Protein 2YHW (pdb70)

Structure (mmCIF, N/CA/C/O backbone):
data_2YHW
#
_entry.id   2YHW
#
_cell.length_a   90.730
_cell.length_b   90.730
_cell.length_c   100.780
_cell.angle_alpha   90.00
_cell.angle_beta   90.00
_cell.angle_gamma   90.00
#
_symmetry.space_group_name_H-M   'P 41 21 2'
#
loop_
_entity.id
_entity.type
_entity.pdbx_description
1 polymer 'BIFUNCTIONAL UDP-N-ACETYLGLUCOSAMINE 2-EPIMERASE/N-ACETYLMANNOSAMINE KINASE'
2 non-polymer 2-acetamido-2-deoxy-alpha-D-mannopyranose
3 non-polymer 'ZINC ION'
4 non-polymer 'NONAETHYLENE GLYCOL'
5 non-polymer 1,2-ETHANEDIOL
6 non-polymer 'CALCIUM ION'
7 non-polymer 'TRIETHYLENE GLYCOL'
8 non-polymer 'ACETATE ION'
9 non-polymer 'CHLORIDE ION'
10 water water
#
loop_
_atom_site.group_PDB
_atom_site.id
_atom_site.type_symbol
_atom_site.label_atom_id
_atom_site.label_alt_id
_atom_site.label_comp_id
_atom_site.label_asym_id
_atom_site.label_entity_id
_atom_site.label_seq_id
_atom_site.pdbx_PDB_ins_code
_atom_site.Cartn_x
_atom_site.Cartn_y
_atom_site.Cartn_z
_atom_site.occupancy
_atom_site.B_iso_or_equiv
_atom_site.auth_seq_id
_atom_site.auth_comp_id
_atom_site.auth_asym_id
_atom_site.auth_atom_id
_atom_site.pdbx_PDB_model_num
ATOM 1 N N A GLY A 1 28 ? 25.072 26.899 22.563 0.50 35.42 405 GLY A N 1
ATOM 2 N N B GLY A 1 28 ? 25.464 25.978 23.889 0.50 42.00 405 GLY A N 1
ATOM 3 C CA A GLY A 1 28 ? 24.005 27.813 23.110 0.50 32.73 405 GLY A CA 1
ATOM 4 C CA B GLY A 1 28 ? 24.870 25.913 25.266 0.50 41.75 405 GLY A CA 1
ATOM 5 C C A GLY A 1 28 ? 23.042 27.045 24.015 0.50 31.64 405 GLY A C 1
ATOM 6 C C B GLY A 1 28 ? 23.340 25.828 25.366 0.50 40.41 405 GLY A C 1
ATOM 7 O O A GLY A 1 28 ? 23.052 25.791 23.917 0.50 33.16 405 GLY A O 1
ATOM 8 O O B GLY A 1 28 ? 22.770 24.740 25.298 0.50 41.99 405 GLY A O 1
ATOM 9 N N A THR A 1 29 ? 22.239 27.763 24.856 0.50 27.29 406 THR A N 1
ATOM 10 N N B THR A 1 29 ? 22.677 26.983 25.470 0.50 38.51 406 THR A N 1
ATOM 11 C CA A THR A 1 29 ? 21.280 27.173 25.851 0.50 25.53 406 THR A CA 1
ATOM 12 C CA B THR A 1 29 ? 21.317 27.146 26.036 0.50 35.35 406 THR A CA 1
ATOM 13 C C A THR A 1 29 ? 20.141 26.508 25.019 0.50 23.77 406 THR A C 1
ATOM 14 C C B THR A 1 29 ? 20.117 26.732 25.100 0.50 32.54 406 THR A C 1
ATOM 15 O O A THR A 1 29 ? 19.894 26.999 23.942 0.50 22.66 406 THR A O 1
ATOM 16 O O B THR A 1 29 ? 19.577 27.544 24.332 0.50 29.47 406 THR A O 1
ATOM 23 N N A LEU A 1 30 ? 19.452 25.493 25.541 0.50 22.17 407 LEU A N 1
ATOM 24 N N B LEU A 1 30 ? 19.748 25.456 25.181 0.50 29.80 407 LEU A N 1
ATOM 25 C CA A LEU A 1 30 ? 18.513 24.704 24.684 0.50 21.59 407 LEU A CA 1
ATOM 26 C CA B LEU A 1 30 ? 18.735 24.883 24.298 0.50 27.84 407 LEU A CA 1
ATOM 27 C C A LEU A 1 30 ? 17.189 25.424 24.587 0.50 19.85 407 LEU A C 1
ATOM 28 C C B LEU A 1 30 ? 17.391 25.558 24.488 0.50 24.30 407 LEU A C 1
ATOM 29 O O A LEU A 1 30 ? 16.584 25.727 25.656 0.50 20.84 407 LEU A O 1
ATOM 30 O O B LEU A 1 30 ? 16.968 25.930 25.595 0.50 25.03 407 LEU A O 1
ATOM 39 N N . SER A 1 31 ? 16.745 25.737 23.354 1.00 21.08 408 SER A N 1
ATOM 40 C CA . SER A 1 31 ? 15.658 26.718 23.189 1.00 19.75 408 SER A CA 1
ATOM 41 C C . SER A 1 31 ? 14.792 26.300 22.010 1.00 18.31 408 SER A C 1
ATOM 42 O O . SER A 1 31 ? 15.230 25.477 21.167 1.00 20.13 408 SER A O 1
ATOM 45 N N . ALA A 1 32 ? 13.639 26.892 21.936 1.00 16.38 409 ALA A N 1
ATOM 46 C CA . ALA A 1 32 ? 12.757 26.779 20.801 1.00 15.06 409 ALA A CA 1
ATOM 47 C C . ALA A 1 32 ? 12.459 28.133 20.260 1.00 16.02 409 ALA A C 1
ATOM 48 O O . ALA A 1 32 ? 12.335 29.070 21.047 1.00 15.26 409 ALA A O 1
ATOM 50 N N . LEU A 1 33 ? 12.089 28.196 18.985 1.00 15.15 410 LEU A N 1
ATOM 51 C CA . LEU A 1 33 ? 11.383 29.390 18.453 1.00 15.36 410 LEU A CA 1
ATOM 52 C C . LEU A 1 33 ? 9.896 29.061 18.549 1.00 15.47 410 LEU A C 1
ATOM 53 O O . LEU A 1 33 ? 9.472 27.931 18.212 1.00 17.99 410 LEU A O 1
ATOM 58 N N . ALA A 1 34 ? 9.105 29.980 19.026 1.00 12.78 411 ALA A N 1
ATOM 59 C CA . ALA A 1 34 ? 7.721 29.835 19.177 1.00 13.28 411 ALA A CA 1
ATOM 60 C C . ALA A 1 34 ? 7.043 30.972 18.464 1.00 15.48 411 ALA A C 1
ATOM 61 O O . ALA A 1 34 ? 7.430 32.115 18.565 1.00 15.05 411 ALA A O 1
ATOM 63 N N . VAL A 1 35 ? 5.930 30.642 17.780 1.00 13.54 412 VAL A N 1
ATOM 64 C CA . VAL A 1 35 ? 5.116 31.639 17.082 1.00 13.31 412 VAL A CA 1
ATOM 65 C C . VAL A 1 35 ? 3.685 31.491 17.554 1.00 13.80 412 VAL A C 1
ATOM 66 O O . VAL A 1 35 ? 3.205 30.356 17.706 1.00 14.58 412 VAL A O 1
ATOM 70 N N . ASP A 1 36 ? 3.006 32.599 17.753 1.00 13.45 413 ASP A N 1
ATOM 71 C CA . ASP A 1 36 ? 1.595 32.598 18.080 1.00 13.26 413 ASP A CA 1
ATOM 72 C C . ASP A 1 36 ? 0.869 33.586 17.243 1.00 15.89 413 ASP A C 1
ATOM 73 O O . ASP A 1 36 ? 1.167 34.775 17.214 1.00 15.11 413 ASP A O 1
ATOM 78 N N . LEU A 1 37 ? -0.047 33.039 16.475 1.00 16.86 414 LEU A N 1
ATOM 79 C CA . LEU A 1 37 ? -0.846 33.813 15.556 1.00 20.58 414 LEU A CA 1
ATOM 80 C C . LEU A 1 37 ? -2.213 33.935 16.106 1.00 22.78 414 LEU A C 1
ATOM 81 O O . LEU A 1 37 ? -2.950 33.010 16.160 1.00 20.85 414 LEU A O 1
ATOM 86 N N . GLY A 1 38 ? -2.492 35.131 16.544 1.00 29.21 415 GLY A N 1
ATOM 87 C CA . GLY A 1 38 ? -3.676 35.388 17.300 1.00 31.96 415 GLY A CA 1
ATOM 88 C C . GLY A 1 38 ? -4.656 36.187 16.520 1.00 33.54 415 GLY A C 1
ATOM 89 O O . GLY A 1 38 ? -4.423 36.595 15.363 1.00 31.73 415 GLY A O 1
ATOM 90 N N . GLY A 1 39 ? -5.745 36.476 17.173 1.00 36.07 416 GLY A N 1
ATOM 91 C CA . GLY A 1 39 ? -6.763 37.280 16.493 1.00 36.53 416 GLY A CA 1
ATOM 92 C C . GLY A 1 39 ? -6.391 38.761 16.324 1.00 35.67 416 GLY A C 1
ATOM 93 O O . GLY A 1 39 ? -7.111 39.499 15.652 1.00 40.63 416 GLY A O 1
ATOM 94 N N . THR A 1 40 ? -5.279 39.194 16.894 1.00 32.82 417 THR A N 1
ATOM 95 C CA . THR A 1 40 ? -4.866 40.593 16.787 1.00 30.53 417 THR A CA 1
ATOM 96 C C . THR A 1 40 ? -3.357 40.705 16.502 1.00 27.03 417 THR A C 1
ATOM 97 O O . THR A 1 40 ? -2.932 41.394 15.562 1.00 23.04 417 THR A O 1
ATOM 101 N N . ASN A 1 41 ? -2.597 39.961 17.287 1.00 25.23 418 ASN A N 1
ATOM 102 C CA . ASN A 1 41 ? -1.138 40.093 17.252 1.00 25.17 418 ASN A CA 1
ATOM 103 C C . ASN A 1 41 ? -0.446 38.796 16.768 1.00 21.99 418 ASN A C 1
ATOM 104 O O . ASN A 1 41 ? -0.996 37.698 16.923 1.00 24.40 418 ASN A O 1
ATOM 109 N N . LEU A 1 42 ? 0.669 38.955 16.100 1.00 18.38 419 LEU A N 1
ATOM 110 C CA . LEU A 1 42 ? 1.584 37.886 15.717 1.00 16.42 419 LEU A CA 1
ATOM 111 C C . LEU A 1 42 ? 2.779 38.042 16.638 1.00 17.27 419 LEU A C 1
ATOM 112 O O . LEU A 1 42 ? 3.414 39.094 16.614 1.00 18.39 419 LEU A O 1
ATOM 117 N N A ARG A 1 43 ? 3.121 36.992 17.391 0.60 15.54 420 ARG A N 1
ATOM 118 N N B ARG A 1 43 ? 3.116 36.996 17.381 0.40 15.33 420 ARG A N 1
ATOM 119 C CA A ARG A 1 43 ? 4.225 37.018 18.340 0.60 17.06 420 ARG A CA 1
ATOM 120 C CA B ARG A 1 43 ? 4.248 37.051 18.259 0.40 15.86 420 ARG A CA 1
ATOM 121 C C A ARG A 1 43 ? 5.164 35.901 18.043 0.60 15.52 420 ARG A C 1
ATOM 122 C C B ARG A 1 43 ? 5.202 35.938 17.912 0.40 14.88 420 ARG A C 1
ATOM 123 O O A ARG A 1 43 ? 4.719 34.763 17.792 0.60 14.86 420 ARG A O 1
ATOM 124 O O B ARG A 1 43 ? 4.824 34.880 17.426 0.40 14.06 420 ARG A O 1
ATOM 139 N N . VAL A 1 44 ? 6.490 36.222 18.101 1.00 14.61 421 VAL A N 1
ATOM 140 C CA . VAL A 1 44 ? 7.559 35.229 17.888 1.00 14.79 421 VAL A CA 1
ATOM 141 C C . VAL A 1 44 ? 8.522 35.363 19.061 1.00 15.46 421 VAL A C 1
ATOM 142 O O . VAL A 1 44 ? 8.884 36.473 19.428 1.00 15.81 421 VAL A O 1
ATOM 146 N N . ALA A 1 45 ? 8.892 34.240 19.681 1.00 13.22 422 ALA A N 1
ATOM 147 C CA . ALA A 1 45 ? 9.693 34.255 20.872 1.00 14.16 422 ALA A CA 1
ATOM 148 C C . ALA A 1 45 ? 10.732 33.206 20.829 1.00 12.76 422 ALA A C 1
ATOM 149 O O . ALA A 1 45 ? 10.612 32.126 20.204 1.00 14.45 422 ALA A O 1
ATOM 151 N N . ILE A 1 46 ? 11.853 33.477 21.555 1.00 13.27 423 ILE A N 1
ATOM 152 C CA . ILE A 1 46 ? 12.851 32.509 21.879 1.00 14.92 423 ILE A CA 1
ATOM 153 C C . ILE A 1 46 ? 12.499 32.006 23.308 1.00 15.87 423 ILE A C 1
ATOM 154 O O . ILE A 1 46 ? 12.367 32.813 24.219 1.00 14.99 423 ILE A O 1
ATOM 159 N N . VAL A 1 47 ? 12.291 30.693 23.450 1.00 14.07 424 VAL A N 1
ATOM 160 C CA . VAL A 1 47 ? 11.816 30.142 24.712 1.00 13.90 424 VAL A CA 1
ATOM 161 C C . VAL A 1 47 ? 12.793 29.055 25.159 1.00 15.30 424 VAL A C 1
ATOM 162 O O . VAL A 1 47 ? 13.143 28.159 24.399 1.00 15.70 424 VAL A O 1
ATOM 166 N N . SER A 1 48 ? 13.265 29.157 26.406 1.00 14.88 425 SER A N 1
ATOM 167 C CA . SER A 1 48 ? 14.166 28.132 26.931 1.00 14.66 425 SER A CA 1
ATOM 168 C C . SER A 1 48 ? 13.485 26.839 27.259 1.00 16.19 425 SER A C 1
ATOM 169 O O . SER A 1 48 ? 12.248 26.778 27.374 1.00 15.31 425 SER A O 1
ATOM 172 N N A MET A 1 49 ? 14.308 25.812 27.511 0.60 17.06 426 MET A N 1
ATOM 173 N N B MET A 1 49 ? 14.269 25.775 27.462 0.40 16.87 426 MET A N 1
ATOM 174 C CA A MET A 1 49 ? 13.834 24.467 27.855 0.60 17.29 426 MET A CA 1
ATOM 175 C CA B MET A 1 49 ? 13.730 24.447 27.824 0.40 17.22 426 MET A CA 1
ATOM 176 C C A MET A 1 49 ? 12.976 24.490 29.116 0.60 17.94 426 MET A C 1
ATOM 177 C C B MET A 1 49 ? 13.068 24.416 29.223 0.40 17.39 426 MET A C 1
ATOM 178 O O A MET A 1 49 ? 12.032 23.690 29.273 0.60 17.84 426 MET A O 1
ATOM 179 O O B MET A 1 49 ? 12.345 23.498 29.598 0.40 17.06 426 MET A O 1
ATOM 188 N N . LYS A 1 50 ? 13.258 25.484 29.988 1.00 15.41 427 LYS A N 1
ATOM 189 C CA . LYS A 1 50 ? 12.632 25.629 31.281 1.00 15.63 427 LYS A CA 1
ATOM 190 C C . LYS A 1 50 ? 11.362 26.490 31.221 1.00 15.30 427 LYS A C 1
ATOM 191 O O . LYS A 1 50 ? 10.770 26.753 32.274 1.00 17.81 427 LYS A O 1
ATOM 197 N N . GLY A 1 51 ? 11.012 26.987 30.055 1.00 15.11 428 GLY A N 1
ATOM 198 C CA . GLY A 1 51 ? 9.802 27.818 29.876 1.00 14.95 428 GLY A CA 1
ATOM 199 C C . GLY A 1 51 ? 9.954 29.282 30.202 1.00 14.22 428 GLY A C 1
ATOM 200 O O . GLY A 1 51 ? 8.980 29.970 30.499 1.00 15.54 428 GLY A O 1
ATOM 201 N N . GLU A 1 52 ? 11.199 29.759 30.109 1.00 14.60 429 GLU A N 1
ATOM 202 C CA . GLU A 1 52 ? 11.466 31.189 30.170 1.00 12.89 429 GLU A CA 1
ATOM 203 C C . GLU A 1 52 ? 11.422 31.815 28.795 1.00 13.04 429 GLU A C 1
ATOM 204 O O . GLU A 1 52 ? 12.074 31.293 27.837 1.00 13.82 429 GLU A O 1
ATOM 210 N N . ILE A 1 53 ? 10.654 32.904 28.656 1.00 13.41 430 ILE A N 1
ATOM 211 C CA . ILE A 1 53 ? 10.678 33.666 27.445 1.00 12.73 430 ILE A CA 1
ATOM 212 C C . ILE A 1 53 ? 11.924 34.536 27.478 1.00 12.54 430 ILE A C 1
ATOM 213 O O . ILE A 1 53 ? 11.982 35.483 28.273 1.00 13.76 430 ILE A O 1
ATOM 218 N N . VAL A 1 54 ? 12.892 34.187 26.641 1.00 12.94 431 VAL A N 1
ATOM 219 C CA . VAL A 1 54 ? 14.191 34.914 26.537 1.00 13.98 431 VAL A CA 1
ATOM 220 C C . VAL A 1 54 ? 13.955 36.263 25.860 1.00 14.98 431 VAL A C 1
ATOM 221 O O . VAL A 1 54 ? 14.509 37.280 26.303 1.00 16.76 431 VAL A O 1
ATOM 225 N N . LYS A 1 55 ? 13.161 36.274 24.763 1.00 15.38 432 LYS A N 1
ATOM 226 C CA . LYS A 1 55 ? 12.899 37.512 23.992 1.00 16.02 432 LYS A CA 1
ATOM 227 C C . LYS A 1 55 ? 11.644 37.243 23.221 1.00 16.18 432 LYS A C 1
ATOM 228 O O . LYS A 1 55 ? 11.468 36.129 22.690 1.00 15.67 432 LYS A O 1
ATOM 234 N N . LYS A 1 56 ? 10.801 38.270 23.114 1.00 15.79 433 LYS A N 1
ATOM 235 C CA . LYS A 1 56 ? 9.527 38.145 22.419 1.00 15.42 433 LYS A CA 1
ATOM 236 C C . LYS A 1 56 ? 9.386 39.408 21.540 1.00 17.28 433 LYS A C 1
ATOM 237 O O . LYS A 1 56 ? 9.504 40.538 22.011 1.00 20.32 433 LYS A O 1
ATOM 243 N N . TYR A 1 57 ? 9.038 39.143 20.277 1.00 14.69 434 TYR A N 1
ATOM 244 C CA . TYR A 1 57 ? 8.720 40.134 19.284 1.00 16.08 434 TYR A CA 1
ATOM 245 C C . TYR A 1 57 ? 7.227 40.158 19.011 1.00 15.07 434 TYR A C 1
ATOM 246 O O . TYR A 1 57 ? 6.614 39.079 18.905 1.00 15.53 434 TYR A O 1
ATOM 255 N N .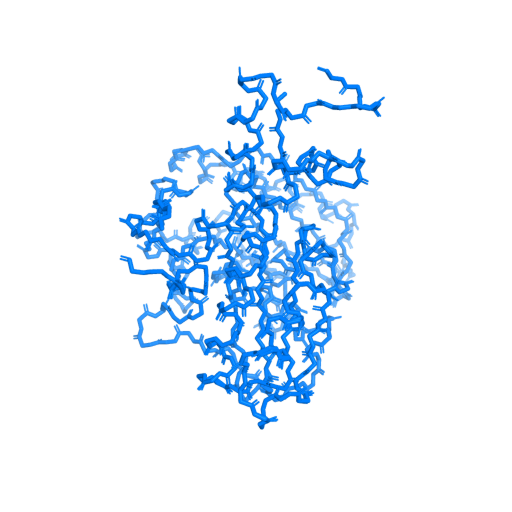 THR A 1 58 ? 6.670 41.361 18.838 1.00 17.04 435 THR A N 1
ATOM 256 C CA . THR A 1 58 ? 5.243 41.492 18.629 1.00 18.53 435 THR A CA 1
ATOM 257 C C . THR A 1 58 ? 4.942 42.408 17.492 1.00 20.53 435 THR A C 1
ATOM 258 O O . THR A 1 58 ? 5.504 43.520 17.411 1.00 20.40 435 THR A O 1
ATOM 262 N N . GLN A 1 59 ? 4.093 41.968 16.576 1.00 17.92 436 GLN A N 1
ATOM 263 C CA . GLN A 1 59 ? 3.577 42.808 15.516 1.00 20.01 436 GLN A CA 1
ATOM 264 C C . GLN A 1 59 ? 2.092 42.575 15.336 1.00 19.41 436 GLN A C 1
ATOM 265 O O . GLN A 1 59 ? 1.543 41.602 15.855 1.00 20.60 436 GLN A O 1
ATOM 271 N N . PHE A 1 60 ? 1.391 43.443 14.602 1.00 19.69 437 PHE A N 1
ATOM 272 C CA . PHE A 1 60 ? 0.028 43.069 14.345 1.00 20.16 437 PHE A CA 1
ATOM 273 C C . PHE A 1 60 ? 0.031 41.882 13.365 1.00 19.63 437 PHE A C 1
ATOM 274 O O . PHE A 1 60 ? 0.904 41.769 12.487 1.00 21.66 437 PHE A O 1
ATOM 282 N N . ASN A 1 61 ? -0.944 41.022 13.511 1.00 18.96 438 ASN A N 1
ATOM 283 C CA . ASN A 1 61 ? -1.130 39.898 12.520 1.00 18.82 438 ASN A CA 1
ATOM 284 C C . ASN A 1 61 ? -1.724 40.466 11.250 1.00 19.62 438 ASN A C 1
ATOM 285 O O . ASN A 1 61 ? -2.831 41.026 11.275 1.00 20.62 438 ASN A O 1
ATOM 290 N N . PRO A 1 62 ? -0.988 40.474 10.134 1.00 18.86 439 PRO A N 1
ATOM 291 C CA . PRO A 1 62 ? -1.534 41.029 8.935 1.00 20.38 439 PRO A CA 1
ATOM 292 C C . PRO A 1 62 ? -2.844 40.357 8.484 1.00 19.83 439 PRO A C 1
ATOM 293 O O . PRO A 1 62 ? -3.104 39.227 8.864 1.00 20.12 439 PRO A O 1
ATOM 297 N N . LYS A 1 63 ? -3.613 41.071 7.709 1.00 20.64 440 LYS A N 1
ATOM 298 C CA . LYS A 1 63 ? -4.945 40.621 7.325 1.00 20.88 440 LYS A CA 1
ATOM 299 C C . LYS A 1 63 ? -4.986 39.798 6.064 1.00 21.94 440 LYS A C 1
ATOM 300 O O . LYS A 1 63 ? -6.047 39.255 5.726 1.00 22.96 440 LYS A O 1
ATOM 306 N N . THR A 1 64 ? -3.855 39.676 5.354 1.00 19.10 441 THR A N 1
ATOM 307 C CA . THR A 1 64 ? -3.793 38.979 4.092 1.00 19.99 441 THR A CA 1
ATOM 308 C C . THR A 1 64 ? -2.743 37.864 4.186 1.00 19.42 441 THR A C 1
ATOM 309 O O . THR A 1 64 ? -1.780 37.977 4.924 1.00 19.32 441 THR A O 1
ATOM 313 N N . TYR A 1 65 ? -2.876 36.814 3.421 1.00 19.46 442 TYR A N 1
ATOM 314 C CA . TYR A 1 65 ? -1.953 35.687 3.438 1.00 18.21 442 TYR A CA 1
ATOM 315 C C . TYR A 1 65 ? -0.558 36.095 3.085 1.00 19.86 442 TYR A C 1
ATOM 316 O O . TYR A 1 65 ? 0.405 35.681 3.745 1.00 19.26 442 TYR A O 1
ATOM 325 N N . GLU A 1 66 ? -0.412 36.826 1.970 1.00 20.45 443 GLU A N 1
ATOM 326 C CA . GLU A 1 66 ? 0.934 37.072 1.471 1.00 23.58 443 GLU A CA 1
ATOM 327 C C . GLU A 1 66 ? 1.733 37.864 2.512 1.00 22.65 443 GLU A C 1
ATOM 328 O O . GLU A 1 66 ? 2.874 37.546 2.845 1.00 23.43 443 GLU A O 1
ATOM 334 N N . GLU A 1 67 ? 1.102 38.865 3.072 1.00 23.78 444 GLU A N 1
ATOM 335 C CA . GLU A 1 67 ? 1.757 39.662 4.083 1.00 25.03 444 GLU A CA 1
ATOM 336 C C . GLU A 1 67 ? 2.061 38.859 5.338 1.00 21.61 444 GLU A C 1
ATOM 337 O O . GLU A 1 67 ? 3.096 39.000 5.914 1.00 21.80 444 GLU A O 1
ATOM 343 N N . ARG A 1 68 ? 1.112 38.036 5.738 1.00 19.36 445 ARG A N 1
ATOM 344 C CA . ARG A 1 68 ? 1.241 37.233 6.928 1.00 18.00 445 ARG A CA 1
ATOM 345 C C . ARG A 1 68 ? 2.408 36.254 6.833 1.00 17.33 445 ARG A C 1
ATOM 346 O O . ARG A 1 68 ? 3.247 36.173 7.727 1.00 18.33 445 ARG A O 1
ATOM 354 N N . ILE A 1 69 ? 2.451 35.496 5.765 1.00 18.38 446 ILE A N 1
ATOM 355 C CA . ILE A 1 69 ? 3.513 34.486 5.604 1.00 19.64 446 ILE A CA 1
ATOM 356 C C . ILE A 1 69 ? 4.895 35.161 5.551 1.00 21.24 446 ILE A C 1
ATOM 357 O O . ILE A 1 69 ? 5.865 34.686 6.163 1.00 20.91 446 ILE A O 1
ATOM 362 N N . ASN A 1 70 ? 4.990 36.281 4.843 1.00 21.45 447 ASN A N 1
ATOM 363 C CA . ASN A 1 70 ? 6.242 37.022 4.719 1.00 21.96 447 ASN A CA 1
ATOM 364 C C . ASN A 1 70 ? 6.686 37.522 6.079 1.00 22.24 447 ASN A C 1
ATOM 365 O O . ASN A 1 70 ? 7.856 37.388 6.432 1.00 22.20 447 ASN A O 1
ATOM 370 N N . LEU A 1 71 ? 5.746 38.045 6.885 1.00 19.49 448 LEU A N 1
ATOM 371 C CA . LEU A 1 71 ? 6.098 38.573 8.251 1.00 19.63 448 LEU A CA 1
ATOM 372 C C . LEU A 1 71 ? 6.484 37.468 9.205 1.00 19.19 448 LEU A C 1
ATOM 373 O O . LEU A 1 71 ? 7.458 37.629 9.963 1.00 18.57 448 LEU A O 1
ATOM 378 N N . ILE A 1 72 ? 5.795 36.347 9.141 1.00 17.59 449 ILE A N 1
ATOM 379 C CA . ILE A 1 72 ? 6.193 35.206 9.942 1.00 17.16 449 ILE A CA 1
ATOM 380 C C . ILE A 1 72 ? 7.654 34.795 9.672 1.00 17.45 449 ILE A C 1
ATOM 381 O O . ILE A 1 72 ? 8.464 34.645 10.563 1.00 18.29 449 ILE A O 1
ATOM 386 N N . LEU A 1 73 ? 7.977 34.679 8.393 1.00 18.64 450 LEU A N 1
ATOM 387 C CA . LEU A 1 73 ? 9.354 34.297 7.969 1.00 18.47 450 LEU A CA 1
ATOM 388 C C . LEU A 1 73 ? 10.334 35.357 8.424 1.00 20.09 450 LEU A C 1
ATOM 389 O O . LEU A 1 73 ? 11.355 35.010 9.003 1.00 20.81 450 LEU A O 1
ATOM 394 N N A GLN A 1 74 ? 10.040 36.635 8.159 0.50 20.39 451 GLN A N 1
ATOM 395 N N B GLN A 1 74 ? 10.042 36.639 8.211 0.50 20.38 451 GLN A N 1
ATOM 396 C CA A GLN A 1 74 ? 10.883 37.748 8.550 0.50 22.48 451 GLN A CA 1
ATOM 397 C CA B GLN A 1 74 ? 10.966 37.693 8.572 0.50 22.60 451 GLN A CA 1
ATOM 398 C C A GLN A 1 74 ? 11.194 37.647 10.047 0.50 20.75 451 GLN A C 1
ATOM 399 C C B GLN A 1 74 ? 11.205 37.779 10.070 0.50 20.81 451 GLN A C 1
ATOM 400 O O A GLN A 1 74 ? 12.367 37.594 10.496 0.50 20.82 451 GLN A O 1
ATOM 401 O O B GLN A 1 74 ? 12.355 38.013 10.536 0.50 20.27 451 GLN A O 1
ATOM 412 N N . MET A 1 75 ? 10.132 37.621 10.842 1.00 19.08 452 MET A N 1
ATOM 413 C CA . MET A 1 75 ? 10.279 37.564 12.292 1.00 17.45 452 MET A CA 1
ATOM 414 C C . MET A 1 75 ? 11.098 36.394 12.785 1.00 17.29 452 MET A C 1
ATOM 415 O O . MET A 1 75 ? 11.875 36.505 13.720 1.00 17.93 452 MET A O 1
ATOM 420 N N . CYS A 1 76 ? 10.866 35.240 12.196 1.00 17.03 453 CYS A N 1
ATOM 421 C CA . CYS A 1 76 ? 11.563 34.039 12.604 1.00 17.29 453 CYS A CA 1
ATOM 422 C C . CYS A 1 76 ? 13.029 34.103 12.220 1.00 18.82 453 CYS A C 1
ATOM 423 O O . CYS A 1 76 ? 13.859 33.735 13.012 1.00 18.67 453 CYS A O 1
ATOM 426 N N . VAL A 1 77 ? 13.342 34.620 11.040 1.00 20.13 454 VAL A N 1
ATOM 427 C CA . VAL A 1 77 ? 14.768 34.809 10.644 1.00 20.97 454 VAL A CA 1
ATOM 428 C C . VAL A 1 77 ? 15.455 35.733 11.608 1.00 21.43 454 VAL A C 1
ATOM 429 O O . VAL A 1 77 ? 16.597 35.452 12.052 1.00 23.05 454 VAL A O 1
ATOM 433 N N . GLU A 1 78 ? 14.812 36.865 11.953 1.00 20.55 455 GLU A N 1
ATOM 434 C CA . GLU A 1 78 ? 15.398 37.786 12.921 1.00 21.54 455 GLU A CA 1
ATOM 435 C C . GLU A 1 78 ? 15.603 37.174 14.261 1.00 21.39 455 GLU A C 1
ATOM 436 O O . GLU A 1 78 ? 16.657 37.327 14.887 1.00 20.79 455 GLU A O 1
ATOM 442 N N . ALA A 1 79 ? 14.568 36.508 14.778 1.00 19.09 456 ALA A N 1
ATOM 443 C CA . ALA A 1 79 ? 14.681 35.824 16.072 1.00 17.81 456 ALA A CA 1
ATOM 444 C C . ALA A 1 79 ? 15.772 34.764 16.102 1.00 18.36 456 ALA A C 1
ATOM 445 O O . ALA A 1 79 ? 16.491 34.645 17.104 1.00 19.62 456 ALA A O 1
ATOM 447 N N . ALA A 1 80 ? 15.926 34.035 15.005 1.00 19.98 457 ALA A N 1
ATOM 448 C CA . ALA A 1 80 ? 16.952 32.990 14.874 1.00 21.49 457 ALA A CA 1
ATOM 449 C C . ALA A 1 80 ? 18.329 33.659 14.962 1.00 21.48 457 ALA A C 1
ATOM 450 O O . ALA A 1 80 ? 19.243 33.130 15.608 1.00 23.09 457 ALA A O 1
ATOM 452 N N . ALA A 1 81 ? 18.488 34.792 14.312 1.00 22.50 458 ALA A N 1
ATOM 453 C CA . ALA A 1 81 ? 19.746 35.539 14.351 1.00 23.52 458 ALA A CA 1
ATOM 454 C C . ALA A 1 81 ? 20.036 36.105 15.720 1.00 23.26 458 ALA A C 1
ATOM 455 O O . ALA A 1 81 ? 21.166 35.993 16.228 1.00 24.71 458 ALA A O 1
ATOM 457 N N . GLU A 1 82 ? 19.012 36.636 16.387 1.00 21.37 459 GLU A N 1
ATOM 458 C CA . GLU A 1 82 ? 19.198 37.127 17.753 1.00 21.82 459 GLU A CA 1
ATOM 459 C C . GLU A 1 82 ? 19.567 36.015 18.720 1.00 20.58 459 GLU A C 1
ATOM 460 O O . GLU A 1 82 ? 20.356 36.179 19.644 1.00 22.29 459 GLU A O 1
ATOM 466 N N . ALA A 1 83 ? 18.940 34.856 18.540 1.00 21.51 460 ALA A N 1
ATOM 467 C CA . ALA A 1 83 ? 19.190 33.664 19.418 1.00 20.97 460 ALA A CA 1
ATOM 468 C C . ALA A 1 83 ? 20.680 33.365 19.420 1.00 23.83 460 ALA A C 1
ATOM 469 O O . ALA A 1 83 ? 21.227 33.158 20.499 1.00 24.09 460 ALA A O 1
ATOM 471 N N . VAL A 1 84 ? 21.327 33.418 18.260 1.00 23.88 461 VAL A N 1
ATOM 472 C CA . VAL A 1 84 ? 22.831 33.180 18.202 1.00 25.77 461 VAL A CA 1
ATOM 473 C C . VAL A 1 84 ? 23.532 34.197 19.088 1.00 27.15 461 VAL A C 1
ATOM 474 O O . VAL A 1 84 ? 24.390 33.825 19.916 1.00 27.14 461 VAL A O 1
ATOM 478 N N . LYS A 1 85 ? 23.132 35.483 18.984 1.00 26.38 462 LYS A N 1
ATOM 479 C CA . LYS A 1 85 ? 23.756 36.555 19.763 1.00 26.86 462 LYS A CA 1
ATOM 480 C C . LYS A 1 85 ? 23.537 36.411 21.270 1.00 27.31 462 LYS A C 1
ATOM 481 O O . LYS A 1 85 ? 24.387 36.797 22.086 1.00 26.44 462 LYS A O 1
ATOM 487 N N . LEU A 1 86 ? 22.365 35.874 21.646 1.00 23.25 463 LEU A N 1
ATOM 488 C CA . LEU A 1 86 ? 21.988 35.589 23.021 1.00 25.31 463 LEU A CA 1
ATOM 489 C C . LEU A 1 86 ? 22.454 34.211 23.532 1.00 25.09 463 LEU A C 1
ATOM 490 O O . LEU A 1 86 ? 22.064 33.758 24.587 1.00 25.66 463 LEU A O 1
ATOM 495 N N . ASN A 1 87 ? 23.214 33.526 22.696 1.00 26.53 464 ASN A N 1
ATOM 496 C CA . ASN A 1 87 ? 23.764 32.208 23.034 1.00 28.24 464 ASN A CA 1
ATOM 497 C C . ASN A 1 87 ? 22.683 31.167 23.342 1.00 27.15 464 ASN A C 1
ATOM 498 O O . ASN A 1 87 ? 22.791 30.315 24.261 1.00 26.08 464 ASN A O 1
ATOM 503 N N . CYS A 1 88 ? 21.638 31.178 22.503 1.00 23.71 465 CYS A N 1
ATOM 504 C CA . CYS A 1 88 ? 20.573 30.198 22.585 1.00 23.66 465 CYS A CA 1
ATOM 505 C C . CYS A 1 88 ? 20.669 29.298 21.355 1.00 24.89 465 CYS A C 1
ATOM 506 O O . CYS A 1 88 ? 20.687 29.811 20.234 1.00 28.46 465 CYS A O 1
ATOM 509 N N . ARG A 1 89 ? 20.604 27.999 21.577 1.00 24.65 466 ARG A N 1
ATOM 510 C CA . ARG A 1 89 ? 20.570 27.041 20.505 1.00 25.54 466 ARG A CA 1
ATOM 511 C C . ARG A 1 89 ? 19.152 26.626 20.171 1.00 23.93 466 ARG A C 1
ATOM 512 O O . ARG A 1 89 ? 18.501 25.933 20.966 1.00 24.77 466 ARG A O 1
ATOM 520 N N . ILE A 1 90 ? 18.686 27.046 19.012 1.00 22.79 467 ILE A N 1
ATOM 521 C CA . ILE A 1 90 ? 17.306 26.764 18.556 1.00 19.00 467 ILE A CA 1
ATOM 522 C C . ILE A 1 90 ? 17.193 25.356 18.062 1.00 20.57 467 ILE A C 1
ATOM 523 O O . ILE A 1 90 ? 17.867 24.996 17.081 1.00 22.85 467 ILE A O 1
ATOM 528 N N . LEU A 1 91 ? 16.269 24.590 18.626 1.00 19.31 468 LEU A N 1
ATOM 529 C CA . LEU A 1 91 ? 16.102 23.147 18.283 1.00 21.90 468 LEU A CA 1
ATOM 530 C C . LEU A 1 91 ? 14.989 22.962 17.273 1.00 21.29 468 LEU A C 1
ATOM 531 O O . LEU A 1 91 ? 14.875 21.861 16.688 1.00 24.57 468 LEU A O 1
ATOM 536 N N . GLY A 1 92 ? 14.198 24.005 17.009 1.00 17.98 469 GLY A N 1
ATOM 537 C CA . GLY A 1 92 ? 13.013 23.814 16.177 1.00 18.54 469 GLY A CA 1
ATOM 538 C C . GLY A 1 92 ? 12.058 24.959 16.277 1.00 16.31 469 GLY A C 1
ATOM 539 O O . GLY A 1 92 ? 12.309 25.834 17.120 1.00 16.81 469 GLY A O 1
ATOM 540 N N . VAL A 1 93 ? 10.976 24.957 15.501 1.00 17.06 470 VAL A N 1
ATOM 541 C CA . VAL A 1 93 ? 9.972 26.033 15.521 1.00 16.28 470 VAL A CA 1
ATOM 542 C C . VAL A 1 93 ? 8.647 25.377 15.824 1.00 15.90 470 VAL A C 1
ATOM 543 O O . VAL A 1 93 ? 8.268 24.371 15.176 1.00 16.95 470 VAL A O 1
ATOM 547 N N . GLY A 1 94 ? 7.940 25.909 16.794 1.00 15.46 471 GLY A N 1
ATOM 548 C CA . GLY A 1 94 ? 6.577 25.532 17.038 1.00 14.13 471 GLY A CA 1
ATOM 549 C C . GLY A 1 94 ? 5.649 26.697 16.814 1.00 14.37 471 GLY A C 1
ATOM 550 O O . GLY A 1 94 ? 5.964 27.850 17.167 1.00 14.38 471 GLY A O 1
ATOM 551 N N . ILE A 1 95 ? 4.532 26.405 16.154 1.00 14.15 472 ILE A N 1
ATOM 552 C CA . ILE A 1 95 ? 3.548 27.393 15.769 1.00 13.23 472 ILE A CA 1
ATOM 553 C C . ILE A 1 95 ? 2.175 27.123 16.394 1.00 13.82 472 ILE A C 1
ATOM 554 O O . ILE A 1 95 ? 1.621 26.034 16.215 1.00 14.54 472 ILE A O 1
ATOM 559 N N . SER A 1 96 ? 1.683 28.087 17.137 1.00 13.35 473 SER A N 1
ATOM 560 C CA . SER A 1 96 ? 0.346 28.149 17.684 1.00 12.59 473 SER A CA 1
ATOM 561 C C . SER A 1 96 ? -0.457 29.050 16.730 1.00 14.07 473 SER A C 1
ATOM 562 O O . SER A 1 96 ? -0.064 30.197 16.486 1.00 14.19 473 SER A O 1
ATOM 565 N N . THR A 1 97 ? -1.611 28.557 16.228 1.00 12.69 474 THR A N 1
ATOM 566 C CA . THR A 1 97 ? -2.413 29.417 15.383 1.00 11.96 474 THR A CA 1
ATOM 567 C C . THR A 1 97 ? -3.865 29.158 15.665 1.00 12.78 474 THR A C 1
ATOM 568 O O . THR A 1 97 ? -4.283 28.045 15.958 1.00 13.28 474 THR A O 1
ATOM 572 N N . GLY A 1 98 ? -4.704 30.171 15.582 1.00 12.34 475 GLY A N 1
ATOM 573 C CA . GLY A 1 98 ? -6.143 29.990 15.463 1.00 12.60 475 GLY A CA 1
ATOM 574 C C . GLY A 1 98 ? -6.412 29.147 14.199 1.00 12.81 475 GLY A C 1
ATOM 575 O O . GLY A 1 98 ? -5.621 29.143 13.251 1.00 13.49 475 GLY A O 1
ATOM 576 N N . GLY A 1 99 ? -7.533 28.461 14.198 1.00 11.12 476 GLY A N 1
ATOM 577 C CA . GLY A 1 99 ? -7.921 27.635 13.108 1.00 12.46 476 GLY A CA 1
ATOM 578 C C . GLY A 1 99 ? -7.828 26.165 13.423 1.00 13.63 476 GLY A C 1
ATOM 579 O O . GLY A 1 99 ? -7.230 25.719 14.408 1.00 13.48 476 GLY A O 1
ATOM 580 N N . ARG A 1 100 ? -8.439 25.391 12.541 1.00 12.17 477 ARG A N 1
ATOM 581 C CA . ARG A 1 100 ? -8.303 23.929 12.559 1.00 11.76 477 ARG A CA 1
ATOM 582 C C . ARG A 1 100 ? -7.009 23.548 11.884 1.00 13.86 477 ARG A C 1
ATOM 583 O O . ARG A 1 100 ? -6.716 24.041 10.768 1.00 14.11 477 ARG A O 1
ATOM 591 N N . VAL A 1 101 ? -6.195 22.702 12.531 1.00 13.18 478 VAL A N 1
ATOM 592 C CA . VAL A 1 101 ? -4.853 22.393 12.075 1.00 12.61 478 VAL A CA 1
ATOM 593 C C . VAL A 1 101 ? -4.638 20.893 12.026 1.00 14.50 478 VAL A C 1
ATOM 594 O O . VAL A 1 101 ? -5.063 20.150 12.953 1.00 15.06 478 VAL A O 1
ATOM 598 N N . ASN A 1 102 ? -3.994 20.394 10.954 1.00 14.04 479 ASN A N 1
ATOM 599 C CA . ASN A 1 102 ? -3.474 19.031 10.938 1.00 14.89 479 ASN A CA 1
ATOM 600 C C . ASN A 1 102 ? -2.032 19.060 11.380 1.00 17.15 479 ASN A C 1
ATOM 601 O O . ASN A 1 102 ? -1.174 19.517 10.615 1.00 17.64 479 ASN A O 1
ATOM 606 N N . PRO A 1 103 ? -1.776 18.706 12.628 1.00 17.81 480 PRO A N 1
ATOM 607 C CA . PRO A 1 103 ? -0.395 18.804 13.094 1.00 19.79 480 PRO A CA 1
ATOM 608 C C . PRO A 1 103 ? 0.538 17.806 12.454 1.00 22.29 480 PRO A C 1
ATOM 609 O O . PRO A 1 103 ? 1.733 18.052 12.403 1.00 27.09 480 PRO A O 1
ATOM 613 N N . ARG A 1 104 ? 0.044 16.655 12.068 1.00 21.12 481 ARG A N 1
ATOM 614 C CA . ARG A 1 104 ? 0.930 15.682 11.473 1.00 24.67 481 ARG A CA 1
ATOM 615 C C . ARG A 1 104 ? 1.541 16.224 10.182 1.00 25.70 481 ARG A C 1
ATOM 616 O O . ARG A 1 104 ? 2.724 15.936 9.843 1.00 27.11 481 ARG A O 1
ATOM 624 N N . GLU A 1 105 ? 0.746 16.946 9.426 1.00 24.97 482 GLU A N 1
ATOM 625 C CA . GLU A 1 105 ? 1.204 17.536 8.162 1.00 27.26 482 GLU A CA 1
ATOM 626 C C . GLU A 1 105 ? 1.687 18.985 8.260 1.00 25.75 482 GLU A C 1
ATOM 627 O O . GLU A 1 105 ? 2.282 19.505 7.273 1.00 31.22 482 GLU A O 1
ATOM 633 N N . GLY A 1 106 ? 1.362 19.665 9.308 1.00 21.29 483 GLY A N 1
ATOM 634 C CA . GLY A 1 106 ? 1.739 21.059 9.467 1.00 20.91 483 GLY A CA 1
ATOM 635 C C . GLY A 1 106 ? 0.935 22.002 8.559 1.00 21.75 483 GLY A C 1
ATOM 636 O O . GLY A 1 106 ? 1.496 22.973 8.023 1.00 19.68 483 GLY A O 1
ATOM 637 N N . ILE A 1 107 ? -0.362 21.717 8.434 1.00 17.90 484 ILE A N 1
ATOM 638 C CA . ILE A 1 107 ? -1.273 22.421 7.522 1.00 16.75 484 ILE A CA 1
ATOM 639 C C . ILE A 1 107 ? -2.382 23.088 8.337 1.00 16.40 484 ILE A C 1
ATOM 640 O O . ILE A 1 107 ? -3.044 22.431 9.148 1.00 16.54 484 ILE A O 1
ATOM 645 N N . VAL A 1 108 ? -2.626 24.395 8.121 1.00 14.61 485 VAL A N 1
ATOM 646 C CA . VAL A 1 108 ? -3.820 25.052 8.655 1.00 14.25 485 VAL A CA 1
ATOM 647 C C . VAL A 1 108 ? -4.951 24.733 7.707 1.00 14.96 485 VAL A C 1
ATOM 648 O O . VAL A 1 108 ? -4.916 25.057 6.508 1.00 16.25 485 VAL A O 1
ATOM 652 N N . LEU A 1 109 ? -5.957 24.007 8.153 1.00 13.67 486 LEU A N 1
ATOM 653 C CA . LEU A 1 109 ? -7.016 23.520 7.326 1.00 13.04 486 LEU A CA 1
ATOM 654 C C . LEU A 1 109 ? -8.026 24.609 7.036 1.00 14.38 486 LEU A C 1
ATOM 655 O O . LEU A 1 109 ? -8.392 24.854 5.858 1.00 15.29 486 LEU A O 1
ATOM 660 N N . HIS A 1 110 ? -8.532 25.255 8.081 1.00 13.81 487 HIS A N 1
ATOM 661 C CA . HIS A 1 110 ? -9.652 26.197 7.926 1.00 13.38 487 HIS A CA 1
ATOM 662 C C . HIS A 1 110 ? -9.616 27.117 9.081 1.00 14.52 487 HIS A C 1
ATOM 663 O O . HIS A 1 110 ? -9.393 26.666 10.235 1.00 14.48 487 HIS A O 1
ATOM 670 N N . SER A 1 111 ? -9.887 28.399 8.836 1.00 13.01 488 SER A N 1
ATOM 671 C CA . SER A 1 111 ? -9.964 29.416 9.861 1.00 12.97 488 SER A CA 1
ATOM 672 C C . SER A 1 111 ? -11.250 30.159 9.829 1.00 12.73 488 SER A C 1
ATOM 673 O O . SER A 1 111 ? -11.742 30.491 8.730 1.00 13.75 488 SER A O 1
ATOM 676 N N . THR A 1 112 ? -11.764 30.555 10.997 1.00 12.35 489 THR A N 1
ATOM 677 C CA . THR A 1 112 ? -12.792 31.594 11.049 1.00 12.76 489 THR A CA 1
ATOM 678 C C . THR A 1 112 ? -12.189 32.924 10.587 1.00 12.57 489 THR A C 1
ATOM 679 O O . THR A 1 112 ? -10.972 33.022 10.515 1.00 13.38 489 THR A O 1
ATOM 683 N N . LYS A 1 113 ? -13.030 33.920 10.322 1.00 13.20 490 LYS A N 1
ATOM 684 C CA . LYS A 1 113 ? -12.627 35.197 9.852 1.00 13.07 490 LYS A CA 1
ATOM 685 C C . LYS A 1 113 ? -11.738 35.958 10.858 1.00 15.02 490 LYS A C 1
ATOM 686 O O . LYS A 1 113 ? -11.193 37.023 10.496 1.00 15.33 490 LYS A O 1
ATOM 692 N N . LEU A 1 114 ? -11.588 35.445 12.081 1.00 15.07 491 LEU A N 1
ATOM 693 C CA . LEU A 1 114 ? -10.581 36.058 12.950 1.00 15.21 491 LEU A CA 1
ATOM 694 C C . LEU A 1 114 ? -9.197 36.074 12.347 1.00 15.67 491 LEU A C 1
ATOM 695 O O . LEU A 1 114 ? -8.375 36.976 12.669 1.00 17.50 491 LEU A O 1
ATOM 700 N N . ILE A 1 115 ? -8.890 35.115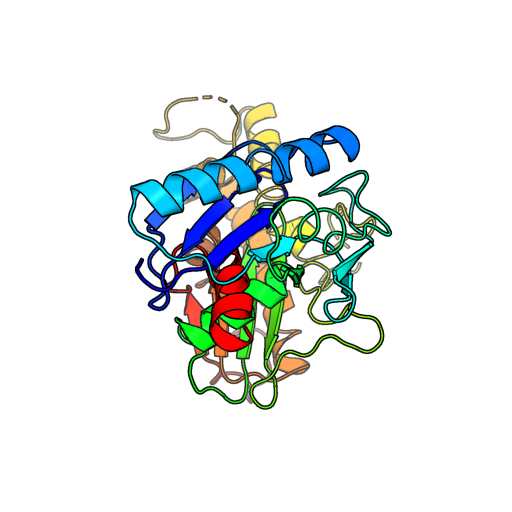 11.482 1.00 13.04 492 ILE A N 1
ATOM 701 C CA . ILE A 1 115 ? -7.688 35.147 10.668 1.00 13.25 492 ILE A CA 1
ATOM 702 C C . ILE A 1 115 ? -8.119 34.936 9.215 1.00 13.42 492 ILE A C 1
ATOM 703 O O . ILE A 1 115 ? -8.383 33.780 8.829 1.00 14.00 492 ILE A O 1
ATOM 708 N N . GLN A 1 116 ? -8.160 35.999 8.415 1.00 14.33 493 GLN A N 1
ATOM 709 C CA . GLN A 1 116 ? -8.609 35.900 7.041 1.00 13.61 493 GLN A CA 1
ATOM 710 C C . GLN A 1 116 ? -7.501 35.272 6.180 1.00 15.16 493 GLN A C 1
ATOM 711 O O . GLN A 1 116 ? -6.296 35.404 6.502 1.00 15.58 493 GLN A O 1
ATOM 717 N N . GLU A 1 117 ? -7.873 34.660 5.063 1.00 14.38 494 GLU A N 1
ATOM 718 C CA . GLU A 1 117 ? -6.918 34.105 4.118 1.00 13.70 494 GLU A CA 1
ATOM 719 C C . GLU A 1 117 ? -6.001 33.131 4.855 1.00 14.50 494 GLU A C 1
ATOM 720 O O . GLU A 1 117 ? -4.789 33.233 4.809 1.00 15.30 494 GLU A O 1
ATOM 726 N N . TRP A 1 118 ? -6.597 32.122 5.468 1.00 13.74 495 TRP A N 1
ATOM 727 C CA . TRP A 1 118 ? -5.817 31.170 6.296 1.00 14.10 495 TRP A CA 1
ATOM 728 C C . TRP A 1 118 ? -6.503 29.830 6.258 1.00 14.83 495 TRP A C 1
ATOM 729 O O . TRP A 1 118 ? -7.056 29.281 7.224 1.00 14.80 495 TRP A O 1
ATOM 740 N N . ASN A 1 119 ? -6.498 29.306 5.019 1.00 14.88 496 ASN A N 1
ATOM 741 C CA . ASN A 1 119 ? -7.207 28.066 4.620 1.00 14.63 496 ASN A CA 1
ATOM 742 C C . ASN A 1 119 ? -6.279 27.234 3.777 1.00 15.69 496 ASN A C 1
ATOM 743 O O . ASN A 1 119 ? -5.661 27.749 2.857 1.00 15.35 496 ASN A O 1
ATOM 748 N N A SER A 1 120 ? -6.131 25.948 4.119 0.70 15.43 497 SER A N 1
ATOM 749 N N B SER A 1 120 ? -6.154 25.948 4.120 0.30 16.41 497 SER A N 1
ATOM 750 C CA A SER A 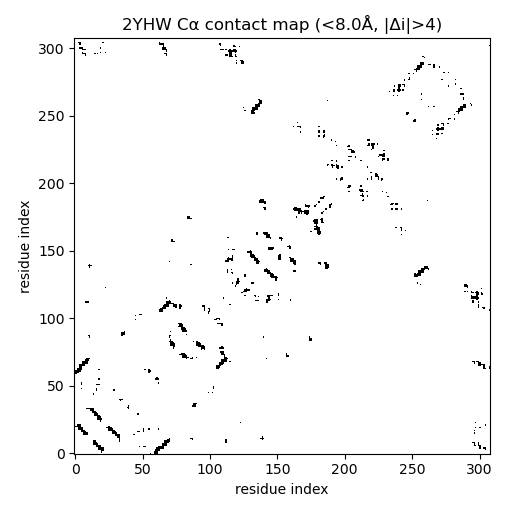1 120 ? -5.303 25.021 3.305 0.70 16.69 497 SER A CA 1
ATOM 751 C CA B SER A 1 120 ? -5.294 25.000 3.382 0.30 17.94 497 SER A CA 1
ATOM 752 C C A SER A 1 120 ? -3.846 25.540 3.190 0.70 15.81 497 SER A C 1
ATOM 753 C C B SER A 1 120 ? -3.865 25.528 3.204 0.30 17.19 497 SER A C 1
ATOM 754 O O A SER A 1 120 ? -3.257 25.507 2.085 0.70 18.79 497 SER A O 1
ATOM 755 O O B SER A 1 120 ? -3.318 25.481 2.090 0.30 18.63 497 SER A O 1
ATOM 760 N N . VAL A 1 121 ? -3.283 26.029 4.289 1.00 16.52 498 VAL A N 1
ATOM 761 C CA . VAL A 1 121 ? -1.977 26.607 4.281 1.00 17.87 498 VAL A CA 1
ATOM 762 C C . VAL A 1 121 ? -0.948 25.610 4.849 1.00 17.11 498 VAL A C 1
ATOM 763 O O . VAL A 1 121 ? -1.052 25.276 6.050 1.00 17.65 498 VAL A O 1
ATOM 767 N N . ASP A 1 122 ? 0.038 25.258 4.056 1.00 18.63 499 ASP A N 1
ATOM 768 C CA . ASP A 1 122 ? 1.144 24.459 4.502 1.00 18.87 499 ASP A CA 1
ATOM 769 C C . ASP A 1 122 ? 2.147 25.406 5.143 1.00 20.99 499 ASP A C 1
ATOM 770 O O . ASP A 1 122 ? 2.774 26.126 4.454 1.00 21.49 499 ASP A O 1
ATOM 775 N N . LEU A 1 123 ? 2.262 25.395 6.466 1.00 20.01 500 LEU A N 1
ATOM 776 C CA . LEU A 1 123 ? 3.235 26.159 7.165 1.00 20.74 500 LEU A CA 1
ATOM 777 C C . LEU A 1 123 ? 4.556 25.487 7.322 1.00 21.64 500 LEU A C 1
ATOM 778 O O . LEU A 1 123 ? 5.569 26.132 7.390 1.00 21.93 500 LEU A O 1
ATOM 783 N N . ARG A 1 124 ? 4.560 24.176 7.419 1.00 20.28 501 ARG A N 1
ATOM 784 C CA . ARG A 1 124 ? 5.804 23.470 7.609 1.00 20.20 501 ARG A CA 1
ATOM 785 C C . ARG A 1 124 ? 6.803 23.682 6.484 1.00 21.38 501 ARG A C 1
ATOM 786 O O . ARG A 1 124 ? 7.972 23.960 6.713 1.00 23.79 501 ARG A O 1
ATOM 794 N N . THR A 1 125 ? 6.355 23.571 5.259 1.00 21.23 502 THR A N 1
ATOM 795 C CA . THR A 1 125 ? 7.264 23.630 4.121 1.00 22.83 502 THR A CA 1
ATOM 796 C C . THR A 1 125 ? 7.977 25.005 4.045 1.00 23.93 502 THR A C 1
ATOM 797 O O . THR A 1 125 ? 9.197 25.024 4.072 1.00 25.69 502 THR A O 1
ATOM 801 N N . PRO A 1 126 ? 7.264 26.142 4.049 1.00 23.80 503 PRO A N 1
ATOM 802 C CA . PRO A 1 126 ? 8.033 27.373 3.875 1.00 24.65 503 PRO A CA 1
ATOM 803 C C . PRO A 1 126 ? 8.949 27.661 5.087 1.00 24.91 503 PRO A C 1
ATOM 804 O O . PRO A 1 126 ? 10.059 28.193 4.946 1.00 23.76 503 PRO A O 1
ATOM 808 N N . LEU A 1 127 ? 8.499 27.332 6.278 1.00 21.87 504 LEU A N 1
ATOM 809 C CA . LEU A 1 127 ? 9.281 27.683 7.465 1.00 23.55 504 LEU A CA 1
ATOM 810 C C . LEU A 1 127 ? 10.526 26.758 7.544 1.00 23.41 504 LEU A C 1
ATOM 811 O O . LEU A 1 127 ? 11.639 27.188 7.873 1.00 22.62 504 LEU A O 1
ATOM 816 N N A SER A 1 128 ? 10.348 25.473 7.286 0.50 23.43 505 SER A N 1
ATOM 817 N N B SER A 1 128 ? 10.317 25.489 7.255 0.50 23.14 505 SER A N 1
ATOM 818 C CA A SER A 1 128 ? 11.491 24.574 7.396 0.50 26.03 505 SER A CA 1
ATOM 819 C CA B SER A 1 128 ? 11.396 24.541 7.371 0.50 25.52 505 SER A CA 1
ATOM 820 C C A SER A 1 128 ? 12.469 24.854 6.235 0.50 26.81 505 SER A C 1
ATOM 821 C C B SER A 1 128 ? 12.429 24.790 6.244 0.50 26.50 505 SER A C 1
ATOM 822 O O A SER A 1 128 ? 13.703 24.848 6.450 0.50 26.83 505 SER A O 1
ATOM 823 O O B SER A 1 128 ? 13.662 24.700 6.507 0.50 26.55 505 SER A O 1
ATOM 828 N N . ASP A 1 129 ? 11.949 25.167 5.049 1.00 26.98 506 ASP A N 1
ATOM 829 C CA . ASP A 1 129 ? 12.864 25.544 3.905 1.00 28.48 506 ASP A CA 1
ATOM 830 C C . ASP A 1 129 ? 13.669 26.804 4.178 1.00 30.02 506 ASP A C 1
ATOM 831 O O . ASP A 1 129 ? 14.840 26.883 3.791 1.00 30.61 506 ASP A O 1
ATOM 836 N N . THR A 1 130 ? 13.085 27.787 4.842 1.00 27.37 507 THR A N 1
ATOM 837 C CA . THR A 1 130 ? 13.722 29.039 5.091 1.00 27.36 507 THR A CA 1
ATOM 838 C C . THR A 1 130 ? 14.674 28.944 6.296 1.00 26.48 507 THR A C 1
ATOM 839 O O . THR A 1 130 ? 15.812 29.450 6.206 1.00 26.33 507 THR A O 1
ATOM 843 N N . LEU A 1 131 ? 14.233 28.307 7.400 1.00 25.05 508 LEU A N 1
ATOM 844 C CA . LEU A 1 131 ? 15.010 28.327 8.634 1.00 25.41 508 LEU A CA 1
ATOM 845 C C . LEU A 1 131 ? 15.944 27.113 8.808 1.00 25.34 508 LEU A C 1
ATOM 846 O O . LEU A 1 131 ? 16.765 27.070 9.744 1.00 27.81 508 LEU A O 1
ATOM 851 N N . HIS A 1 132 ? 15.709 26.089 7.978 1.00 25.18 509 HIS A N 1
ATOM 852 C CA . HIS A 1 132 ? 16.393 24.828 8.144 1.00 26.52 509 HIS A CA 1
ATOM 853 C C . HIS A 1 132 ? 16.239 24.187 9.542 1.00 25.64 509 HIS A C 1
ATOM 854 O O . HIS A 1 132 ? 17.189 23.676 10.189 1.00 26.20 509 HIS A O 1
ATOM 861 N N . LEU A 1 133 ? 14.971 24.152 9.977 1.00 23.51 510 LEU A N 1
ATOM 862 C CA . LEU A 1 133 ? 14.577 23.608 11.266 1.00 23.41 510 LEU A CA 1
ATOM 863 C C . LEU A 1 133 ? 13.331 22.787 11.114 1.00 21.46 510 LEU A C 1
ATOM 864 O O . LEU A 1 133 ? 12.492 23.064 10.197 1.00 22.30 510 LEU A O 1
ATOM 869 N N . PRO A 1 134 ? 13.119 21.834 12.023 1.00 20.79 511 PRO A N 1
ATOM 870 C CA . PRO A 1 134 ? 11.866 21.163 12.036 1.00 19.62 511 PRO A CA 1
ATOM 871 C C . PRO A 1 134 ? 10.770 22.070 12.584 1.00 19.78 511 PRO A C 1
ATOM 872 O O . PRO A 1 134 ? 11.085 22.958 13.381 1.00 19.85 511 PRO A O 1
ATOM 876 N N . VAL A 1 135 ? 9.559 21.853 12.127 1.00 18.89 512 VAL A N 1
ATOM 877 C CA . VAL A 1 135 ? 8.427 22.720 12.434 1.00 17.25 512 VAL A CA 1
ATOM 878 C C . VAL A 1 135 ? 7.233 21.900 12.856 1.00 18.87 512 VAL A C 1
ATOM 879 O O . VAL A 1 135 ? 6.812 20.939 12.206 1.00 19.09 512 VAL A O 1
ATOM 883 N N . TRP A 1 136 ? 6.622 22.320 13.988 1.00 15.72 513 TRP A N 1
ATOM 884 C CA . TRP A 1 136 ? 5.429 21.739 14.498 1.00 16.22 513 TRP A CA 1
ATOM 885 C C . TRP A 1 136 ? 4.330 22.822 14.494 1.00 15.45 513 TRP A C 1
ATOM 886 O O . TRP A 1 136 ? 4.666 23.987 14.692 1.00 16.09 513 TRP A O 1
ATOM 897 N N . VAL A 1 137 ? 3.095 22.425 14.244 1.00 15.32 514 VAL A N 1
ATOM 898 C CA . VAL A 1 137 ? 1.990 23.350 14.242 1.00 14.72 514 VAL A CA 1
ATOM 899 C C . VAL A 1 137 ? 0.787 22.722 14.927 1.00 14.69 514 VAL A C 1
ATOM 900 O O . VAL A 1 137 ? 0.493 21.547 14.749 1.00 14.26 514 VAL A O 1
ATOM 904 N N . ASP A 1 138 ? 0.083 23.512 15.721 1.00 13.65 515 ASP A N 1
ATOM 905 C CA . ASP A 1 138 ? -1.213 23.088 16.326 1.00 12.51 515 ASP A CA 1
ATOM 906 C C . ASP A 1 138 ? -2.084 24.299 16.570 1.00 13.27 515 ASP A C 1
ATOM 907 O O . ASP A 1 138 ? -1.657 25.453 16.531 1.00 12.95 515 ASP A O 1
ATOM 912 N N . ASN A 1 139 ? -3.361 24.047 16.793 1.00 12.98 516 ASN A N 1
ATOM 913 C CA . ASN A 1 139 ? -4.273 25.089 17.210 1.00 12.02 516 ASN A CA 1
ATOM 914 C C . ASN A 1 139 ? -3.824 25.749 18.489 1.00 11.67 516 ASN A C 1
ATOM 915 O O . ASN A 1 139 ? -3.212 25.063 19.364 1.00 12.68 516 ASN A O 1
ATOM 920 N N . ASP A 1 140 ? -4.103 27.027 18.659 1.00 11.84 517 ASP A N 1
ATOM 921 C CA . ASP A 1 140 ? -3.628 27.802 19.827 1.00 11.48 517 ASP A CA 1
ATOM 922 C C . ASP A 1 140 ? -4.185 27.350 21.163 1.00 10.62 517 ASP A C 1
ATOM 923 O O . ASP A 1 140 ? -3.470 27.335 22.180 1.00 12.76 517 ASP A O 1
ATOM 928 N N . GLY A 1 141 ? -5.460 26.910 21.188 1.00 11.72 518 GLY A N 1
ATOM 929 C CA . GLY A 1 141 ? -6.013 26.290 22.375 1.00 12.16 518 GLY A CA 1
ATOM 930 C C . GLY A 1 141 ? -5.370 24.959 22.694 1.00 11.99 518 GLY A C 1
ATOM 931 O O . GLY A 1 141 ? -5.119 24.669 23.908 1.00 12.46 518 GLY A O 1
ATOM 932 N N . ASN A 1 142 ? -5.081 24.149 21.688 1.00 12.53 519 ASN A N 1
ATOM 933 C CA . ASN A 1 142 ? -4.375 22.931 21.908 1.00 11.20 519 ASN A CA 1
ATOM 934 C C . ASN A 1 142 ? -2.966 23.231 22.496 1.00 12.92 519 ASN A C 1
ATOM 935 O O . ASN A 1 142 ? -2.479 22.543 23.416 1.00 12.27 519 ASN A O 1
ATOM 940 N N . CYS A 1 143 ? -2.284 24.249 21.945 1.00 12.56 520 CYS A N 1
ATOM 941 C CA . CYS A 1 143 ? -0.998 24.639 22.462 1.00 12.15 520 CYS A CA 1
ATOM 942 C C . CYS A 1 143 ? -1.121 25.067 23.881 1.00 13.11 520 CYS A C 1
ATOM 943 O O . CYS A 1 143 ? -0.234 24.793 24.709 1.00 13.10 520 CYS A O 1
ATOM 946 N N . ALA A 1 144 ? -2.121 25.851 24.268 1.00 12.05 521 ALA A N 1
ATOM 947 C CA . ALA A 1 144 ? -2.300 26.238 25.622 1.00 12.66 521 ALA A CA 1
ATOM 948 C C . ALA A 1 144 ? -2.371 25.034 26.527 1.00 12.06 521 ALA A C 1
ATOM 949 O O . ALA A 1 144 ? -1.762 25.014 27.621 1.00 12.58 521 ALA A O 1
ATOM 951 N N . ALA A 1 145 ? -3.158 24.024 26.138 1.00 12.09 522 ALA A N 1
ATOM 952 C CA . ALA A 1 145 ? -3.159 22.785 26.894 1.00 11.06 522 ALA A CA 1
ATOM 953 C C . ALA A 1 145 ? -1.808 22.113 27.081 1.00 11.08 522 ALA A C 1
ATOM 954 O O . ALA A 1 145 ? -1.460 21.674 28.163 1.00 13.15 522 ALA A O 1
ATOM 956 N N . LEU A 1 146 ? -1.051 22.085 25.986 1.00 12.33 523 LEU A N 1
ATOM 957 C CA . LEU A 1 146 ? 0.317 21.541 26.044 1.00 12.85 523 LEU A CA 1
ATOM 958 C C . LEU A 1 146 ? 1.201 22.311 27.003 1.00 11.93 523 LEU A C 1
ATOM 959 O O . LEU A 1 146 ? 1.982 21.739 27.766 1.00 14.20 523 LEU A O 1
ATOM 964 N N . ALA A 1 147 ? 1.043 23.651 27.075 1.00 10.67 524 ALA A N 1
ATOM 965 C CA . ALA A 1 147 ? 1.829 24.440 28.023 1.00 12.01 524 ALA A CA 1
ATOM 966 C C . ALA A 1 147 ? 1.425 24.128 29.420 1.00 12.73 524 ALA A C 1
ATOM 967 O O . ALA A 1 147 ? 2.245 23.998 30.335 1.00 13.84 524 ALA A O 1
ATOM 969 N N . GLU A 1 148 ? 0.102 24.015 29.667 1.00 11.61 525 GLU A N 1
ATOM 970 C CA . GLU A 1 148 ? -0.334 23.699 31.006 1.00 13.17 525 GLU A CA 1
ATOM 971 C C . GLU A 1 148 ? 0.089 22.319 31.464 1.00 12.82 525 GLU A C 1
ATOM 972 O O . GLU A 1 148 ? 0.394 22.092 32.647 1.00 15.09 525 GLU A O 1
ATOM 978 N N . ARG A 1 149 ? 0.221 21.406 30.513 1.00 13.60 526 ARG A N 1
ATOM 979 C CA . ARG A 1 149 ? 0.700 20.066 30.822 1.00 13.33 526 ARG A CA 1
ATOM 980 C C . ARG A 1 149 ? 2.195 20.045 31.121 1.00 16.51 526 ARG A C 1
ATOM 981 O O . ARG A 1 149 ? 2.639 19.258 31.998 1.00 16.48 526 ARG A O 1
ATOM 989 N N . LYS A 1 150 ? 2.987 20.878 30.446 1.00 14.46 527 LYS A N 1
ATOM 990 C CA . LYS A 1 150 ? 4.429 20.835 30.670 1.00 13.49 527 LYS A CA 1
ATOM 991 C C . LYS A 1 150 ? 4.909 21.719 31.811 1.00 16.22 527 LYS A C 1
ATOM 992 O O . LYS A 1 150 ? 5.755 21.354 32.620 1.00 17.32 527 LYS A O 1
ATOM 998 N N . PHE A 1 151 ? 4.372 22.929 31.865 1.00 15.55 528 PHE A N 1
ATOM 999 C CA . PHE A 1 151 ? 4.865 23.998 32.769 1.00 15.61 528 PHE A CA 1
ATOM 1000 C C . PHE A 1 151 ? 3.855 24.406 33.837 1.00 17.74 528 PHE A C 1
ATOM 1001 O O . PHE A 1 151 ? 4.213 25.078 34.814 1.00 18.20 528 PHE A O 1
ATOM 1009 N N . GLY A 1 152 ? 2.595 24.123 33.574 1.00 14.64 529 GLY A N 1
ATOM 1010 C CA . GLY A 1 152 ? 1.523 24.641 34.441 1.00 14.81 529 GLY A CA 1
ATOM 1011 C C . GLY A 1 152 ? 0.795 23.656 35.313 1.00 16.45 529 GLY A C 1
ATOM 1012 O O . GLY A 1 152 ? 1.302 22.603 35.728 1.00 16.89 529 GLY A O 1
ATOM 1013 N N . GLN A 1 153 ? -0.460 24.012 35.663 1.00 15.22 530 GLN A N 1
ATOM 1014 C CA . GLN A 1 153 ? -1.191 23.278 36.644 1.00 14.68 530 GLN A CA 1
ATOM 1015 C C . GLN A 1 153 ? -1.769 21.961 36.134 1.00 16.14 530 GLN A C 1
ATOM 1016 O O . GLN A 1 153 ? -2.338 21.173 36.897 1.00 18.82 530 GLN A O 1
ATOM 1022 N N . GLY A 1 154 ? -1.552 21.683 34.876 1.00 16.57 531 GLY A N 1
ATOM 1023 C CA . GLY A 1 154 ? -1.961 20.405 34.294 1.00 16.69 531 GLY A CA 1
ATOM 1024 C C . GLY A 1 154 ? -0.853 19.349 34.382 1.00 17.38 531 GLY A C 1
ATOM 1025 O O . GLY A 1 154 ? -1.087 18.196 34.009 1.00 18.29 531 GLY A O 1
ATOM 1026 N N A LYS A 1 155 ? 0.329 19.662 34.933 0.60 17.50 532 LYS A N 1
ATOM 1027 N N B LYS A 1 155 ? 0.323 19.682 34.929 0.40 17.41 532 LYS A N 1
ATOM 1028 C CA A LYS A 1 155 ? 1.418 18.719 34.958 0.60 17.53 532 LYS A CA 1
ATOM 1029 C CA B LYS A 1 155 ? 1.408 18.732 35.066 0.40 17.20 532 LYS A CA 1
ATOM 1030 C C A LYS A 1 155 ? 1.000 17.471 35.750 0.60 18.34 532 LYS A C 1
ATOM 1031 C C B LYS A 1 155 ? 0.965 17.455 35.764 0.40 18.47 532 LYS A C 1
ATOM 1032 O O A LYS A 1 155 ? 0.450 17.556 36.883 0.60 19.13 532 LYS A O 1
ATOM 1033 O O B LYS A 1 155 ? 0.405 17.494 36.883 0.40 18.97 532 LYS A O 1
ATOM 1044 N N . GLY A 1 156 ? 1.203 16.339 35.088 1.00 21.35 533 GLY A N 1
ATOM 1045 C CA . GLY A 1 156 ? 0.936 15.037 35.709 1.00 22.22 533 GLY A CA 1
ATOM 1046 C C . GLY A 1 156 ? -0.529 14.619 35.729 1.00 24.29 533 GLY A C 1
ATOM 1047 O O . GLY A 1 156 ? -0.822 13.540 36.246 1.00 25.60 533 GLY A O 1
ATOM 1048 N N . LEU A 1 157 ? -1.464 15.434 35.237 1.00 20.38 534 LEU A N 1
ATOM 1049 C CA . LEU A 1 157 ? -2.877 15.105 35.327 1.00 20.31 534 LEU A CA 1
ATOM 1050 C C . LEU A 1 157 ? -3.320 14.265 34.150 1.00 20.39 534 LEU A C 1
ATOM 1051 O O . LEU A 1 157 ? -2.962 14.554 32.962 1.00 20.68 534 LEU A O 1
ATOM 1056 N N A GLU A 1 158 ? -3.987 13.145 34.445 0.50 20.09 535 GLU A N 1
ATOM 1057 N N B GLU A 1 158 ? -4.246 13.342 34.420 0.50 17.66 535 GLU A N 1
ATOM 1058 C CA A GLU A 1 158 ? -4.467 12.279 33.359 0.50 20.82 535 GLU A CA 1
ATOM 1059 C CA B GLU A 1 158 ? -4.851 12.560 33.310 0.50 17.55 535 GLU A CA 1
ATOM 1060 C C A GLU A 1 158 ? -5.407 13.080 32.479 0.50 17.66 535 GLU A C 1
ATOM 1061 C C B GLU A 1 158 ? -5.876 13.322 32.460 0.50 14.23 535 GLU A C 1
ATOM 1062 O O A GLU A 1 158 ? -5.435 12.895 31.259 0.50 19.88 535 GLU A O 1
ATOM 1063 O O B GLU A 1 158 ? -5.885 13.244 31.206 0.50 14.69 535 GLU A O 1
ATOM 1074 N N A ASN A 1 159 ? -6.168 13.973 33.095 0.40 18.16 536 ASN A N 1
ATOM 1075 N N B ASN A 1 159 ? -6.786 14.069 33.095 0.40 15.07 536 ASN A N 1
ATOM 1076 N N C ASN A 1 159 ? -6.664 14.127 33.103 0.20 14.82 536 ASN A N 1
ATOM 1077 C CA A ASN A 1 159 ? -7.183 14.759 32.379 0.40 16.44 536 ASN A CA 1
ATOM 1078 C CA B ASN A 1 159 ? -7.938 14.643 32.372 0.40 13.64 536 ASN A CA 1
ATOM 1079 C CA C ASN A 1 159 ? -7.809 14.682 32.408 0.20 13.75 536 ASN A CA 1
ATOM 1080 C C A ASN A 1 159 ? -7.424 16.170 32.882 0.40 16.57 536 ASN A C 1
ATOM 1081 C C B ASN A 1 159 ? -8.138 16.091 32.782 0.40 13.81 536 ASN A C 1
ATOM 1082 C C C ASN A 1 159 ? -8.030 16.114 32.826 0.20 14.19 536 ASN A C 1
ATOM 1083 O O A ASN A 1 159 ? -7.334 16.461 34.076 0.40 17.27 536 ASN A O 1
ATOM 1084 O O B ASN A 1 159 ? -8.605 16.321 33.914 0.40 14.26 536 ASN A O 1
ATOM 1085 O O C ASN A 1 159 ? -8.486 16.355 33.958 0.20 14.26 536 ASN A O 1
ATOM 1098 N N . PHE A 1 160 ? -7.700 17.068 31.949 1.00 14.27 537 PHE A N 1
ATOM 1099 C CA . PHE A 1 160 ? -7.982 18.447 32.231 1.00 14.73 537 PHE A CA 1
ATOM 1100 C C . PHE A 1 160 ? -8.375 19.140 30.929 1.00 13.46 537 PHE A C 1
ATOM 1101 O O . PHE A 1 160 ? -8.054 18.655 29.818 1.00 14.75 537 PHE A O 1
ATOM 1109 N N . VAL A 1 161 ? -9.059 20.280 31.071 1.00 12.84 538 VAL A N 1
ATOM 1110 C CA . VAL A 1 161 ? -9.419 21.106 29.949 1.00 13.85 538 VAL A CA 1
ATOM 1111 C C . VAL A 1 161 ? -8.964 22.524 30.248 1.00 13.98 538 VAL A C 1
ATOM 1112 O O . VAL A 1 161 ? -8.949 22.972 31.395 1.00 14.16 538 VAL A O 1
ATOM 1116 N N . THR A 1 162 ? -8.550 23.260 29.202 1.00 11.84 539 THR A N 1
ATOM 1117 C CA . THR A 1 162 ? -8.266 24.665 29.282 1.00 13.08 539 THR A CA 1
ATOM 1118 C C . THR A 1 162 ? -9.081 25.484 28.320 1.00 14.11 539 THR A C 1
ATOM 1119 O O . THR A 1 162 ? -9.346 25.003 27.198 1.00 13.28 539 THR A O 1
ATOM 1123 N N . LEU A 1 163 ? -9.514 26.655 28.754 1.00 13.51 540 LEU A N 1
ATOM 1124 C CA . LEU A 1 163 ? -10.111 27.658 27.923 1.00 13.43 540 LEU A CA 1
ATOM 1125 C C . LEU A 1 163 ? -9.263 28.901 27.992 1.00 16.63 540 LEU A C 1
ATOM 1126 O O . LEU A 1 163 ? -8.995 29.410 29.077 1.00 14.99 540 LEU A O 1
ATOM 1131 N N . ILE A 1 164 ? -8.822 29.345 26.822 1.00 16.15 541 ILE A N 1
ATOM 1132 C CA . ILE A 1 164 ? -7.964 30.496 26.730 1.00 18.15 541 ILE A CA 1
ATOM 1133 C C . ILE A 1 164 ? -8.721 31.640 26.156 1.00 20.41 541 ILE A C 1
ATOM 1134 O O . ILE A 1 164 ? -9.160 31.567 24.979 1.00 20.04 541 ILE A O 1
ATOM 1139 N N . THR A 1 165 ? -8.908 32.717 26.926 1.00 19.69 542 THR A N 1
ATOM 1140 C CA . THR A 1 165 ? -9.619 33.857 26.441 1.00 22.87 542 THR A CA 1
ATOM 1141 C C . THR A 1 165 ? -8.655 34.933 25.974 1.00 24.92 542 THR A C 1
ATOM 1142 O O . THR A 1 165 ? -7.619 35.272 26.661 1.00 27.52 542 THR A O 1
ATOM 1146 N N . GLY A 1 166 ? -8.969 35.456 24.816 1.00 23.31 543 GLY A N 1
ATOM 1147 C CA . GLY A 1 166 ? -8.122 36.426 24.164 1.00 24.33 543 GLY A CA 1
ATOM 1148 C C . GLY A 1 166 ? -9.056 37.194 23.266 1.00 21.48 543 GLY A C 1
ATOM 1149 O O . GLY A 1 166 ? -10.226 37.472 23.623 1.00 24.91 543 GLY A O 1
ATOM 1150 N N . THR A 1 167 ? -8.589 37.410 22.037 1.00 21.83 544 THR A N 1
ATOM 1151 C CA . THR A 1 167 ? -9.470 37.961 21.000 1.00 21.50 544 THR A CA 1
ATOM 1152 C C . THR A 1 167 ? -10.686 37.076 20.832 1.00 19.46 544 THR A C 1
ATOM 1153 O O . THR A 1 167 ? -11.853 37.531 20.784 1.00 19.67 544 THR A O 1
ATOM 1157 N N . GLY A 1 168 ? -10.389 35.810 20.701 1.00 19.15 545 GLY A N 1
ATOM 1158 C CA . GLY A 1 168 ? -11.388 34.728 20.601 1.00 15.70 545 GLY A CA 1
ATOM 1159 C C . GLY A 1 168 ? -11.266 33.869 21.863 1.00 18.08 545 GLY A C 1
ATOM 1160 O O . GLY A 1 168 ? -10.595 34.245 22.797 1.00 17.54 545 GLY A O 1
ATOM 1161 N N . ILE A 1 169 ? -12.034 32.770 21.892 1.00 15.06 546 ILE A N 1
ATOM 1162 C CA . ILE A 1 169 ? -11.890 31.771 22.974 1.00 13.55 546 ILE A CA 1
ATOM 1163 C C . ILE A 1 169 ? -11.404 30.486 22.403 1.00 14.07 546 ILE A C 1
ATOM 1164 O O . ILE A 1 169 ? -12.057 29.939 21.523 1.00 13.54 546 ILE A O 1
ATOM 1169 N N . GLY A 1 170 ? -10.236 30.039 22.860 1.00 13.04 547 GLY A N 1
ATOM 1170 C CA . GLY A 1 170 ? -9.665 28.762 22.483 1.00 12.81 547 GLY A CA 1
ATOM 1171 C C . GLY A 1 170 ? -9.852 27.672 23.508 1.00 13.75 547 GLY A C 1
ATOM 1172 O O . GLY A 1 170 ? -10.040 27.960 24.694 1.00 14.92 547 GLY A O 1
ATOM 1173 N N . GLY A 1 171 ? -9.842 26.428 23.048 1.00 12.92 548 GLY A N 1
ATOM 1174 C CA . GLY A 1 171 ? -9.884 25.281 23.979 1.00 13.61 548 GLY A CA 1
ATOM 1175 C C . GLY A 1 171 ? -8.829 24.267 23.701 1.00 11.51 548 GLY A C 1
ATOM 1176 O O . GLY A 1 171 ? -8.298 24.148 22.579 1.00 11.88 548 GLY A O 1
ATOM 1177 N N . GLY A 1 172 ? -8.550 23.443 24.693 1.00 11.84 549 GLY A N 1
ATOM 1178 C CA . GLY A 1 172 ? -7.704 22.309 24.607 1.00 12.30 549 GLY A CA 1
ATOM 1179 C C . GLY A 1 172 ? -8.095 21.296 25.623 1.00 12.43 549 GLY A C 1
ATOM 1180 O O . GLY A 1 172 ? -8.396 21.646 26.747 1.00 13.88 549 GLY A O 1
ATOM 1181 N N . ILE A 1 173 ? -8.100 20.025 25.204 1.00 12.86 550 ILE A N 1
ATOM 1182 C CA . ILE A 1 173 ? -8.570 18.883 26.015 1.00 13.40 550 ILE A CA 1
ATOM 1183 C C . ILE A 1 173 ? -7.500 17.863 26.100 1.00 13.91 550 ILE A C 1
ATOM 1184 O O . ILE A 1 173 ? -6.985 17.319 25.120 1.00 14.40 550 ILE A O 1
ATOM 1189 N N . ILE A 1 174 ? -7.129 17.526 27.332 1.00 14.69 551 ILE A N 1
ATOM 1190 C CA . ILE A 1 174 ? -6.153 16.498 27.639 1.00 13.46 551 ILE A CA 1
ATOM 1191 C C . ILE A 1 174 ? -6.936 15.342 28.310 1.00 14.60 551 ILE A C 1
ATOM 1192 O O . ILE A 1 174 ? -7.712 15.522 29.262 1.00 15.50 551 ILE A O 1
ATOM 1197 N N . HIS A 1 175 ? -6.843 14.140 27.746 1.00 15.25 552 HIS A N 1
ATOM 1198 C CA . HIS A 1 175 ? -7.565 12.984 28.247 1.00 16.46 552 HIS A CA 1
ATOM 1199 C C . HIS A 1 175 ? -6.521 11.829 28.172 1.00 17.76 552 HIS A C 1
ATOM 1200 O O . HIS A 1 175 ? -5.772 11.674 27.138 1.00 18.18 552 HIS A O 1
ATOM 1207 N N . GLN A 1 176 ? -6.384 11.052 29.244 1.00 19.24 553 GLN A N 1
ATOM 1208 C CA . GLN A 1 176 ? -5.316 10.018 29.340 1.00 21.45 553 GLN A CA 1
ATOM 1209 C C . GLN A 1 176 ? -3.994 10.611 28.993 1.00 21.07 553 GLN A C 1
ATOM 1210 O O . GLN A 1 176 ? -3.199 10.011 28.264 1.00 22.94 553 GLN A O 1
ATOM 1216 N N A HIS A 1 177 ? -3.751 11.809 29.518 0.50 19.08 554 HIS A N 1
ATOM 1217 N N B HIS A 1 177 ? -3.788 11.812 29.550 0.50 21.08 554 HIS A N 1
ATOM 1218 C CA A HIS A 1 177 ? -2.462 12.493 29.383 0.50 18.88 554 HIS A CA 1
ATOM 1219 C CA B HIS A 1 177 ? -2.586 12.644 29.388 0.50 22.20 554 HIS A CA 1
ATOM 1220 C C A HIS A 1 177 ? -2.170 13.137 28.017 0.50 18.74 554 HIS A C 1
ATOM 1221 C C B HIS A 1 177 ? -2.116 12.908 27.938 0.50 21.61 554 HIS A C 1
ATOM 1222 O O A HIS A 1 177 ? -1.135 13.840 27.916 0.50 15.33 554 HIS A O 1
ATOM 1223 O O B HIS A 1 177 ? -0.926 13.129 27.666 0.50 23.17 554 HIS A O 1
ATOM 1236 N N . GLU A 1 178 ? -3.070 12.976 27.014 1.00 19.14 555 GLU A N 1
ATOM 1237 C CA . GLU A 1 178 ? -2.741 13.372 25.626 1.00 18.17 555 GLU A CA 1
ATOM 1238 C C . GLU A 1 178 ? -3.841 14.229 25.063 1.00 16.15 555 GLU A C 1
ATOM 1239 O O . GLU A 1 178 ? -5.015 14.194 25.528 1.00 15.72 555 GLU A O 1
ATOM 1245 N N . LEU A 1 179 ? -3.498 15.057 24.095 1.00 16.73 556 LEU A N 1
ATOM 1246 C CA . LEU A 1 179 ? -4.530 15.879 23.478 1.00 16.01 556 LEU A CA 1
ATOM 1247 C C . LEU A 1 179 ? -5.593 15.075 22.775 1.00 17.23 556 LEU A C 1
ATOM 1248 O O . LEU A 1 179 ? -5.266 14.006 22.181 1.00 19.61 556 LEU A O 1
ATOM 1253 N N . ILE A 1 180 ? -6.829 15.547 22.784 1.00 16.69 557 ILE A N 1
ATOM 1254 C CA . ILE A 1 180 ? -7.857 15.041 21.883 1.00 15.88 557 ILE A CA 1
ATOM 1255 C C . ILE A 1 180 ? -7.887 16.029 20.694 1.00 15.99 557 ILE A C 1
ATOM 1256 O O . ILE A 1 180 ? -8.223 17.191 20.857 1.00 16.22 557 ILE A O 1
ATOM 1261 N N . HIS A 1 181 ? -7.574 15.496 19.504 1.00 15.67 558 HIS A N 1
ATOM 1262 C CA . HIS A 1 181 ? -7.695 16.282 18.272 1.00 15.61 558 HIS A CA 1
ATOM 1263 C C . HIS A 1 181 ? -8.959 16.064 17.502 1.00 17.11 558 HIS A C 1
ATOM 1264 O O . HIS A 1 181 ? -9.356 16.964 16.775 1.00 18.80 558 HIS A O 1
ATOM 1271 N N . GLY A 1 182 ? -9.630 14.942 17.668 1.00 16.10 559 GLY A N 1
ATOM 1272 C CA . GLY A 1 182 ? -10.872 14.645 17.042 1.00 17.46 559 GLY A CA 1
ATOM 1273 C C . GLY A 1 182 ? -10.712 13.974 15.679 1.00 17.07 559 GLY A C 1
ATOM 1274 O O . GLY A 1 182 ? -9.591 13.979 15.128 1.00 19.77 559 GLY A O 1
ATOM 1275 N N . SER A 1 183 ? -11.803 13.475 15.138 1.00 15.29 560 SER A N 1
ATOM 1276 C CA . SER A 1 183 ? -11.804 12.740 13.935 1.00 16.62 560 SER A CA 1
ATOM 1277 C C . SER A 1 183 ? -11.416 13.587 12.733 1.00 16.88 560 SER A C 1
ATOM 1278 O O . SER A 1 183 ? -11.040 12.962 11.683 1.00 19.67 560 SER A O 1
ATOM 1281 N N . SER A 1 184 ? -11.601 14.897 12.790 1.00 15.04 561 SER A N 1
ATOM 1282 C CA . SER A 1 184 ? -11.252 15.834 11.740 1.00 15.10 561 SER A CA 1
ATOM 1283 C C . SER A 1 184 ? -10.551 17.079 12.231 1.00 15.68 561 SER A C 1
ATOM 1284 O O . SER A 1 184 ? -10.704 18.131 11.604 1.00 16.50 561 SER A O 1
ATOM 1287 N N . PHE A 1 185 ? -9.789 16.944 13.306 1.00 15.23 562 PHE A N 1
ATOM 1288 C CA . PHE A 1 185 ? -8.967 18.001 13.844 1.00 15.72 562 PHE A CA 1
ATOM 1289 C C . PHE A 1 185 ? -9.788 19.147 14.305 1.00 17.03 562 PHE A C 1
ATOM 1290 O O . PHE A 1 185 ? -9.345 20.269 14.298 1.00 18.57 562 PHE A O 1
ATOM 1298 N N . CYS A 1 186 ? -10.998 18.897 14.766 1.00 13.53 563 CYS A N 1
ATOM 1299 C CA . CYS A 1 186 ? -11.848 19.974 15.201 1.00 13.43 563 CYS A CA 1
ATOM 1300 C C . CYS A 1 186 ? -12.300 19.764 16.692 1.00 14.30 563 CYS A C 1
ATOM 1301 O O . CYS A 1 186 ? -13.190 20.483 17.188 1.00 14.79 563 CYS A O 1
ATOM 1304 N N . ALA A 1 187 ? -11.672 18.851 17.429 1.00 13.74 564 ALA A N 1
ATOM 1305 C CA . ALA A 1 187 ? -12.025 18.758 18.827 1.00 13.30 564 ALA A CA 1
ATOM 1306 C C . ALA A 1 187 ? -11.512 19.969 19.570 1.00 14.02 564 ALA A C 1
ATOM 1307 O O . ALA A 1 187 ? -10.565 20.662 19.153 1.00 14.90 564 ALA A O 1
ATOM 1309 N N . ALA A 1 188 ? -12.122 20.266 20.704 1.00 12.03 565 ALA A N 1
ATOM 1310 C CA . ALA A 1 188 ? -11.691 21.365 21.566 1.00 12.21 565 ALA A CA 1
ATOM 1311 C C . ALA A 1 188 ? -11.841 22.723 20.954 1.00 12.19 565 ALA A C 1
ATOM 1312 O O . ALA A 1 188 ? -11.139 23.661 21.345 1.00 12.41 565 ALA A O 1
ATOM 1314 N N . GLU A 1 189 ? -12.804 22.905 20.026 1.00 11.35 566 GLU A N 1
ATOM 1315 C CA . GLU A 1 189 ? -13.202 24.222 19.534 1.00 11.15 566 GLU A CA 1
ATOM 1316 C C . GLU A 1 189 ? -14.199 24.817 20.474 1.00 12.00 566 GLU A C 1
ATOM 1317 O O . GLU A 1 189 ? -15.330 25.117 20.146 1.00 12.06 566 GLU A O 1
ATOM 1323 N N . LEU A 1 190 ? -13.744 25.007 21.721 1.00 12.21 567 LEU A N 1
ATOM 1324 C CA . LEU A 1 190 ? -14.664 25.261 22.827 1.00 11.44 567 LEU A CA 1
ATOM 1325 C C . LEU A 1 190 ? -15.194 26.670 22.804 1.00 12.08 567 LEU A C 1
ATOM 1326 O O . LEU A 1 190 ? -16.198 26.926 23.470 1.00 12.76 567 LEU A O 1
ATOM 1331 N N . GLY A 1 191 ? -14.565 27.584 22.067 1.00 12.62 568 GLY A N 1
ATOM 1332 C CA . GLY A 1 191 ? -15.194 28.875 21.897 1.00 13.37 568 GLY A CA 1
ATOM 1333 C C . GLY A 1 191 ? -16.519 28.840 21.209 1.00 12.43 568 GLY A C 1
ATOM 1334 O O . GLY A 1 191 ? -17.316 29.770 21.267 1.00 12.15 568 GLY A O 1
ATOM 1335 N N . HIS A 1 192 ? -16.765 27.735 20.467 1.00 13.46 569 HIS A N 1
ATOM 1336 C CA . HIS A 1 192 ? -18.023 27.539 19.699 1.00 12.53 569 HIS A CA 1
ATOM 1337 C C . HIS A 1 192 ? -18.918 26.502 20.333 1.00 12.93 569 HIS A C 1
ATOM 1338 O O . HIS A 1 192 ? -19.793 25.936 19.665 1.00 12.83 569 HIS A O 1
ATOM 1345 N N . LEU A 1 193 ? -18.811 26.325 21.654 1.00 13.88 570 LEU A N 1
ATOM 1346 C CA . LEU A 1 193 ? -19.919 25.761 22.474 1.00 12.41 570 LEU A CA 1
ATOM 1347 C C . LEU A 1 193 ? -21.026 26.773 22.459 1.00 14.49 570 LEU A C 1
ATOM 1348 O O . LEU A 1 193 ? -20.793 27.981 22.585 1.00 16.87 570 LEU A O 1
ATOM 1353 N N A VAL A 1 194 ? -22.236 26.305 22.240 0.70 13.52 571 VAL A N 1
ATOM 1354 N N B VAL A 1 194 ? -22.249 26.285 22.256 0.30 14.30 571 VAL A N 1
ATOM 1355 C CA A VAL A 1 194 ? -23.408 27.147 22.091 0.70 13.52 571 VAL A CA 1
ATOM 1356 C CA B VAL A 1 194 ? -23.448 27.121 22.081 0.30 14.39 571 VAL A CA 1
ATOM 1357 C C A VAL A 1 194 ? -24.247 27.010 23.326 0.70 14.30 571 VAL A C 1
ATOM 1358 C C B VAL A 1 194 ? -24.384 27.009 23.265 0.30 14.87 571 VAL A C 1
ATOM 1359 O O A VAL A 1 194 ? -24.546 25.935 23.798 0.70 14.88 571 VAL A O 1
ATOM 1360 O O B VAL A 1 194 ? -24.892 25.928 23.591 0.30 15.01 571 VAL A O 1
ATOM 1367 N N . VAL A 1 195 ? -24.680 28.171 23.864 1.00 15.11 572 VAL A N 1
ATOM 1368 C CA . VAL A 1 195 ? -25.422 28.252 25.137 1.00 14.63 572 VAL A CA 1
ATOM 1369 C C . VAL A 1 195 ? -26.688 29.093 24.989 1.00 16.66 572 VAL A C 1
ATOM 1370 O O . VAL A 1 195 ? -27.262 29.530 26.008 1.00 17.39 572 VAL A O 1
ATOM 1374 N N . SER A 1 196 ? -27.126 29.320 23.750 1.00 15.79 573 SER A N 1
ATOM 1375 C CA . SER A 1 196 ? -28.397 29.984 23.489 1.00 16.81 573 SER A CA 1
ATOM 1376 C C . SER A 1 196 ? -29.038 29.427 22.233 1.00 18.03 573 SER A C 1
ATOM 1377 O O . SER A 1 196 ? -28.298 29.030 21.280 1.00 18.05 573 SER A O 1
ATOM 1380 N N . LEU A 1 197 ? -30.391 29.391 22.184 1.00 17.98 574 LEU A N 1
ATOM 1381 C CA . LEU A 1 197 ? -31.075 29.091 20.910 1.00 19.78 574 LEU A CA 1
ATOM 1382 C C . LEU A 1 197 ? -30.942 30.239 19.913 1.00 20.53 574 LEU A C 1
ATOM 1383 O O . LEU A 1 197 ? -31.158 30.068 18.697 1.00 23.15 574 LEU A O 1
ATOM 1396 C CA . GLY A 1 199 ? -27.868 35.007 21.247 1.00 21.30 576 GLY A CA 1
ATOM 1397 C C . GLY A 1 199 ? -27.140 35.813 20.142 1.00 19.04 576 GLY A C 1
ATOM 1398 O O . GLY A 1 199 ? -27.544 35.877 18.965 1.00 19.95 576 GLY A O 1
ATOM 1399 N N . PRO A 1 200 ? -26.020 36.347 20.541 1.00 18.29 577 PRO A N 1
ATOM 1400 C CA . PRO A 1 200 ? -25.223 37.233 19.679 1.00 19.31 577 PRO A CA 1
ATOM 1401 C C . PRO A 1 200 ? -24.533 36.470 18.579 1.00 19.66 577 PRO A C 1
ATOM 1402 O O . PRO A 1 200 ? -24.168 35.301 18.728 1.00 16.71 577 PRO A O 1
ATOM 1406 N N . ASP A 1 201 ? -24.416 37.108 17.407 1.00 18.52 578 ASP A N 1
ATOM 1407 C CA . ASP A 1 201 ? -23.666 36.518 16.332 1.00 17.94 578 ASP A CA 1
ATOM 1408 C C . ASP A 1 201 ? -22.273 36.315 16.653 1.00 17.73 578 ASP A C 1
ATOM 1409 O O . ASP A 1 201 ? -21.627 37.152 17.259 1.00 18.29 578 ASP A O 1
ATOM 1414 N N . CYS A 1 202 ? -21.744 35.178 16.240 1.00 15.35 579 CYS A N 1
ATOM 1415 C CA . CYS A 1 202 ? -20.348 34.842 16.356 1.00 15.43 579 CYS A CA 1
ATOM 1416 C C . CYS A 1 202 ? -19.598 35.041 15.034 1.00 15.01 579 CYS A C 1
ATOM 1417 O O . CYS A 1 202 ? -20.176 34.846 13.948 1.00 15.31 579 CYS A O 1
ATOM 1420 N N . SER A 1 203 ? -18.347 35.404 15.128 1.00 16.59 580 SER A N 1
ATOM 1421 C CA . SER A 1 203 ? -17.552 35.505 13.940 1.00 16.13 580 SER A CA 1
ATOM 1422 C C . SER A 1 203 ? -17.419 34.178 13.188 1.00 15.84 580 SER A C 1
ATOM 1423 O O . SER A 1 203 ? -17.160 34.177 12.046 1.00 17.79 580 SER A O 1
ATOM 1426 N N . CYS A 1 204 ? -17.645 33.059 13.845 1.00 14.54 581 CYS A N 1
ATOM 1427 C CA . CYS A 1 204 ? -17.593 31.795 13.110 1.00 13.88 581 CYS A CA 1
ATOM 1428 C C . CYS A 1 204 ? -18.750 31.645 12.134 1.00 15.12 581 CYS A C 1
ATOM 1429 O O . CYS A 1 204 ? -18.776 30.701 11.388 1.00 15.56 581 CYS A O 1
ATOM 1432 N N . GLY A 1 205 ? -19.770 32.506 12.220 1.00 15.91 582 GLY A N 1
ATOM 1433 C CA . GLY A 1 205 ? -20.985 32.434 11.406 1.00 16.83 582 GLY A CA 1
ATOM 1434 C C . GLY A 1 205 ? -22.228 31.864 12.110 1.00 17.94 582 GLY A C 1
ATOM 1435 O O . GLY A 1 205 ? -23.350 32.061 11.605 1.00 20.54 582 GLY A O 1
ATOM 1436 N N . SER A 1 206 ? -22.051 31.346 13.317 1.00 15.60 583 SER A N 1
ATOM 1437 C CA . SER A 1 206 ? -23.137 30.900 14.161 1.00 16.22 583 SER A CA 1
ATOM 1438 C C . SER A 1 206 ? -23.617 32.003 15.064 1.00 17.08 583 SER A C 1
ATOM 1439 O O . SER A 1 206 ? -23.342 33.196 14.828 1.00 15.99 583 SER A O 1
ATOM 1442 N N . HIS A 1 207 ? -24.355 31.667 16.081 1.00 15.72 584 HIS A N 1
ATOM 1443 C CA . HIS A 1 207 ? -24.827 32.633 17.070 1.00 17.16 584 HIS A CA 1
ATOM 1444 C C . HIS A 1 207 ? -25.018 31.916 18.377 1.00 17.87 584 HIS A C 1
ATOM 1445 O O . HIS A 1 207 ? -25.300 30.714 18.382 1.00 17.86 584 HIS A O 1
ATOM 1452 N N . GLY A 1 208 ? -24.765 32.602 19.464 1.00 16.13 585 GLY A N 1
ATOM 1453 C CA . GLY A 1 208 ? -24.954 32.040 20.810 1.00 16.57 585 GLY A CA 1
ATOM 1454 C C . GLY A 1 208 ? -23.707 31.233 21.335 1.00 15.25 585 GLY A C 1
ATOM 1455 O O . GLY A 1 208 ? -23.746 30.686 22.436 1.00 14.87 585 GLY A O 1
ATOM 1456 N N . CYS A 1 209 ? -22.618 31.273 20.579 1.00 14.47 586 CYS A N 1
ATOM 1457 C CA . CYS A 1 209 ? -21.352 30.668 20.970 1.00 13.59 586 CYS A CA 1
ATOM 1458 C C . CYS A 1 209 ? -20.807 31.393 22.177 1.00 13.44 586 CYS A C 1
ATOM 1459 O O . CYS A 1 209 ? -20.965 32.630 22.285 1.00 14.57 586 CYS A O 1
ATOM 1462 N N . ILE A 1 210 ? -20.105 30.689 23.087 1.00 13.20 587 ILE A N 1
ATOM 1463 C CA . ILE A 1 210 ? -19.530 31.402 24.233 1.00 13.69 587 ILE A CA 1
ATOM 1464 C C . ILE A 1 210 ? -18.545 32.488 23.805 1.00 15.49 587 ILE A C 1
ATOM 1465 O O . ILE A 1 210 ? -18.462 33.535 24.442 1.00 15.57 587 ILE A O 1
ATOM 1470 N N . GLU A 1 211 ? -17.857 32.288 22.678 1.00 14.57 588 GLU A N 1
ATOM 1471 C CA . GLU A 1 211 ? -16.988 33.324 22.138 1.00 14.29 588 GLU A CA 1
ATOM 1472 C C . GLU A 1 211 ? -17.748 34.611 21.832 1.00 15.94 588 GLU A C 1
ATOM 1473 O O . GLU A 1 211 ? -17.189 35.701 22.025 1.00 16.33 588 GLU A O 1
ATOM 1479 N N . ALA A 1 212 ? -18.973 34.473 21.392 1.00 13.81 589 ALA A N 1
ATOM 1480 C CA . ALA A 1 212 ? -19.788 35.617 20.981 1.00 15.65 589 ALA A CA 1
ATOM 1481 C C . ALA A 1 212 ? -20.264 36.455 22.171 1.00 18.16 589 ALA A C 1
ATOM 1482 O O . ALA A 1 212 ? -20.651 37.638 21.988 1.00 18.88 589 ALA A O 1
ATOM 1484 N N . TYR A 1 213 ? -20.287 35.786 23.346 1.00 16.65 590 TYR A N 1
ATOM 1485 C CA . TYR A 1 213 ? -20.592 36.438 24.596 1.00 17.05 590 TYR A CA 1
ATOM 1486 C C . TYR A 1 213 ? -19.380 36.995 25.314 1.00 19.15 590 TYR A C 1
ATOM 1487 O O . TYR A 1 213 ? -19.505 38.083 25.928 1.00 22.09 590 TYR A O 1
ATOM 1496 N N . ALA A 1 214 ? -18.267 36.244 25.399 1.00 17.32 591 ALA A N 1
ATOM 1497 C CA . ALA A 1 214 ? -17.299 36.455 26.470 1.00 18.02 591 ALA A CA 1
ATOM 1498 C C . ALA A 1 214 ? -15.889 36.693 26.016 1.00 17.80 591 ALA A C 1
ATOM 1499 O O . ALA A 1 214 ? -15.038 36.945 26.823 1.00 19.60 591 ALA A O 1
ATOM 1501 N N . SER A 1 215 ? -15.615 36.643 24.719 1.00 16.89 592 SER A N 1
ATOM 1502 C CA . SER A 1 215 ? -14.283 36.890 24.252 1.00 16.20 592 SER A CA 1
ATOM 1503 C C . SER A 1 215 ? -13.945 38.368 24.458 1.00 17.71 592 SER A C 1
ATOM 1504 O O . SER A 1 215 ? -14.822 39.183 24.603 1.00 20.45 592 SER A O 1
ATOM 1507 N N . GLY A 1 216 ? -12.668 38.644 24.277 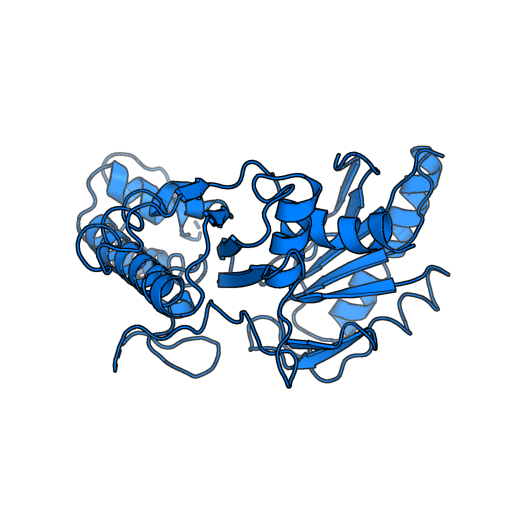1.00 21.07 593 GLY A N 1
ATOM 1508 C CA . GLY A 1 216 ? -12.183 40.053 24.247 1.00 22.94 593 GLY A CA 1
ATOM 1509 C C . GLY A 1 216 ? -12.875 40.850 23.177 1.00 25.24 593 GLY A C 1
ATOM 1510 O O . GLY A 1 216 ? -13.295 41.985 23.384 1.00 26.61 593 GLY A O 1
ATOM 1511 N N A MET A 1 217 ? -13.057 40.313 21.981 0.40 24.55 594 MET A N 1
ATOM 1512 N N B MET A 1 217 ? -12.957 40.262 22.005 0.60 23.86 594 MET A N 1
ATOM 1513 C CA A MET A 1 217 ? -13.741 41.106 20.945 0.40 26.48 594 MET A CA 1
ATOM 1514 C CA B MET A 1 217 ? -13.591 40.939 20.919 0.60 26.28 594 MET A CA 1
ATOM 1515 C C A MET A 1 217 ? -15.196 41.321 21.287 0.40 25.81 594 MET A C 1
ATOM 1516 C C B MET A 1 217 ? -15.055 41.248 21.259 0.60 25.35 594 MET A C 1
ATOM 1517 O O A MET A 1 217 ? -15.777 42.386 21.045 0.40 26.41 594 MET A O 1
ATOM 1518 O O B MET A 1 217 ? -15.470 42.355 20.984 0.60 26.17 594 MET A O 1
ATOM 1527 N N . ALA A 1 218 ? -15.814 40.320 21.885 1.00 24.84 595 ALA A N 1
ATOM 1528 C CA . ALA A 1 218 ? -17.172 40.509 22.341 1.00 23.53 595 ALA A CA 1
ATOM 1529 C C . ALA A 1 218 ? -17.316 41.637 23.369 1.00 25.51 595 ALA A C 1
ATOM 1530 O O . ALA A 1 218 ? -18.254 42.457 23.271 1.00 28.49 595 ALA A O 1
ATOM 1532 N N . LEU A 1 219 ? -16.436 41.620 24.356 1.00 23.35 596 LEU A N 1
ATOM 1533 C CA . LEU A 1 219 ? -16.540 42.616 25.411 1.00 24.92 596 LEU A CA 1
ATOM 1534 C C . LEU A 1 219 ? -16.136 44.008 24.814 1.00 26.64 596 LEU A C 1
ATOM 1535 O O . LEU A 1 219 ? -16.739 45.023 25.214 1.00 28.96 596 LEU A O 1
ATOM 1540 N N A GLN A 1 220 ? -15.117 44.050 23.969 0.50 28.21 597 GLN A N 1
ATOM 1541 N N B GLN A 1 220 ? -15.130 43.989 23.932 0.50 28.73 597 GLN A N 1
ATOM 1542 C CA A GLN A 1 220 ? -14.716 45.338 23.302 0.50 29.50 597 GLN A CA 1
ATOM 1543 C CA B GLN A 1 220 ? -14.587 45.218 23.258 0.50 30.67 597 GLN A CA 1
ATOM 1544 C C A GLN A 1 220 ? -15.925 45.863 22.607 0.50 30.54 597 GLN A C 1
ATOM 1545 C C B GLN A 1 220 ? -15.646 45.853 22.406 0.50 31.36 597 GLN A C 1
ATOM 1546 O O A GLN A 1 220 ? -16.422 47.008 22.843 0.50 30.16 597 GLN A O 1
ATOM 1547 O O B GLN A 1 220 ? -15.699 47.106 22.320 0.50 33.47 597 GLN A O 1
ATOM 1558 N N . ARG A 1 221 ? -16.478 45.023 21.757 1.00 38.49 598 ARG A N 1
ATOM 1559 C CA . ARG A 1 221 ? -17.631 45.450 20.973 1.00 41.02 598 ARG A CA 1
ATOM 1560 C C . ARG A 1 221 ? -18.717 45.975 21.928 1.00 42.02 598 ARG A C 1
ATOM 1561 O O . ARG A 1 221 ? -19.205 47.113 21.734 1.00 43.78 598 ARG A O 1
ATOM 1569 N N . GLU A 1 222 ? -18.989 45.295 23.021 1.00 42.35 599 GLU A N 1
ATOM 1570 C CA . GLU A 1 222 ? -20.017 45.793 23.940 1.00 43.95 599 GLU A CA 1
ATOM 1571 C C . GLU A 1 222 ? -19.522 47.109 24.666 1.00 45.30 599 GLU A C 1
ATOM 1572 O O . GLU A 1 222 ? -20.330 48.011 24.868 1.00 50.06 599 GLU A O 1
ATOM 1578 N N . ALA A 1 223 ? -18.217 47.255 24.954 1.00 43.54 600 ALA A N 1
ATOM 1579 C CA . ALA A 1 223 ? -17.688 48.501 25.556 1.00 44.91 600 ALA A CA 1
ATOM 1580 C C . ALA A 1 223 ? -17.807 49.666 24.556 1.00 47.38 600 ALA A C 1
ATOM 1581 O O . ALA A 1 223 ? -17.967 50.836 24.966 1.00 49.29 600 ALA A O 1
ATOM 1583 N N . LYS A 1 224 ? -17.635 49.371 23.278 1.00 48.26 601 LYS A N 1
ATOM 1584 C CA . LYS A 1 224 ? -17.686 50.417 22.230 1.00 51.02 601 LYS A CA 1
ATOM 1585 C C . LYS A 1 224 ? -19.105 50.847 21.921 1.00 53.37 601 LYS A C 1
ATOM 1586 O O . LYS A 1 224 ? -19.356 52.051 21.628 1.00 55.13 601 LYS A O 1
ATOM 1592 N N . LYS A 1 225 ? -20.023 49.895 21.928 1.00 53.95 602 LYS A N 1
ATOM 1593 C CA . LYS A 1 225 ? -21.442 50.205 22.064 1.00 56.43 602 LYS A CA 1
ATOM 1594 C C . LYS A 1 225 ? -21.716 51.197 23.166 1.00 57.45 602 LYS A C 1
ATOM 1595 O O . LYS A 1 225 ? -22.080 52.294 22.840 1.00 57.11 602 LYS A O 1
ATOM 1601 N N . LEU A 1 226 ? -21.574 50.832 24.422 1.00 57.92 603 LEU A N 1
ATOM 1602 C CA . LEU A 1 226 ? -21.837 51.758 25.524 1.00 60.40 603 LEU A CA 1
ATOM 1603 C C . LEU A 1 226 ? -21.173 53.124 25.315 1.00 63.54 603 LEU A C 1
ATOM 1604 O O . LEU A 1 226 ? -21.818 54.154 25.330 1.00 63.82 603 LEU A O 1
ATOM 1609 N N . HIS A 1 227 ? -19.882 53.134 25.100 1.00 64.27 604 HIS A N 1
ATOM 1610 C CA . HIS A 1 227 ? -19.162 54.385 24.959 1.00 67.59 604 HIS A CA 1
ATOM 1611 C C . HIS A 1 227 ? -19.723 55.229 23.791 1.00 69.87 604 HIS A C 1
ATOM 1612 O O . HIS A 1 227 ? -19.746 56.448 23.901 1.00 70.60 604 HIS A O 1
ATOM 1619 N N . ASP A 1 228 ? -20.175 54.571 22.705 1.00 70.13 605 ASP A N 1
ATOM 1620 C CA . ASP A 1 228 ? -20.895 55.253 21.577 1.00 72.85 605 ASP A CA 1
ATOM 1621 C C . ASP A 1 228 ? -22.092 56.102 22.061 1.00 75.00 605 ASP A C 1
ATOM 1622 O O . ASP A 1 228 ? -22.245 57.262 21.606 1.00 77.27 605 ASP A O 1
ATOM 1627 N N . GLU A 1 229 ? -22.910 55.525 22.965 1.00 74.47 606 GLU A N 1
ATOM 1628 C CA . GLU A 1 229 ? -24.077 56.213 23.560 1.00 76.73 606 GLU A CA 1
ATOM 1629 C C . GLU A 1 229 ? -23.748 56.893 24.914 1.00 77.21 606 GLU A C 1
ATOM 1630 O O . GLU A 1 229 ? -24.638 57.050 25.775 1.00 78.62 606 GLU A O 1
ATOM 1636 N N . ASP A 1 230 ? -22.494 57.332 25.088 1.00 76.05 607 ASP A N 1
ATOM 1637 C CA . ASP A 1 230 ? -22.026 57.940 26.348 1.00 75.71 607 ASP A CA 1
ATOM 1638 C C . ASP A 1 230 ? -22.614 57.241 27.599 1.00 73.96 607 ASP A C 1
ATOM 1639 O O . ASP A 1 230 ? -23.178 57.898 28.481 1.00 74.57 607 ASP A O 1
ATOM 1644 N N . LEU A 1 231 ? -22.487 55.899 27.661 1.00 70.01 608 LEU A N 1
ATOM 1645 C CA . LEU A 1 231 ? -22.992 55.124 28.827 1.00 68.43 608 LEU A CA 1
ATOM 1646 C C . LEU A 1 231 ? -21.965 54.170 29.494 1.00 65.36 608 LEU A C 1
ATOM 1647 O O . LEU A 1 231 ? -22.314 53.396 30.375 1.00 63.92 608 LEU A O 1
ATOM 1652 N N . LEU A 1 232 ? -20.701 54.271 29.114 1.00 63.57 609 LEU A N 1
ATOM 1653 C CA . LEU A 1 232 ? -19.653 53.475 29.729 1.00 61.87 609 LEU A CA 1
ATOM 1654 C C . LEU A 1 232 ? -18.942 54.236 30.863 1.00 63.90 609 LEU A C 1
ATOM 1655 O O . LEU A 1 232 ? -18.890 53.746 31.993 1.00 61.80 609 LEU A O 1
ATOM 1660 N N . LEU A 1 233 ? -18.409 55.439 30.560 1.00 66.59 610 LEU A N 1
ATOM 1661 C CA . LEU A 1 233 ? -17.536 56.175 31.490 1.00 69.27 610 LEU A CA 1
ATOM 1662 C C . LEU A 1 233 ? -18.323 56.575 32.730 1.00 71.20 610 LEU A C 1
ATOM 1663 O O . LEU A 1 233 ? -19.493 56.937 32.630 1.00 71.32 610 LEU A O 1
ATOM 1668 N N . VAL A 1 234 ? -17.668 56.487 33.883 1.00 72.92 611 VAL A N 1
ATOM 1669 C CA . VAL A 1 234 ? -18.299 56.869 35.139 1.00 76.26 611 VAL A CA 1
ATOM 1670 C C . VAL A 1 234 ? -17.328 57.439 36.173 1.00 80.18 611 VAL A C 1
ATOM 1671 O O . VAL A 1 234 ? -16.099 57.468 35.972 1.00 79.25 611 VAL A O 1
ATOM 1675 N N . GLU A 1 235 ? -17.933 57.893 37.276 1.00 83.64 612 GLU A N 1
ATOM 1676 C CA . GLU A 1 235 ? -17.239 58.068 38.571 1.00 87.29 612 GLU A CA 1
ATOM 1677 C C . GLU A 1 235 ? -15.834 58.711 38.552 1.00 89.64 612 GLU A C 1
ATOM 1678 O O . GLU A 1 235 ? -15.626 59.756 39.175 1.00 93.28 612 GLU A O 1
ATOM 1681 N N . GLY A 1 236 ? -14.880 58.047 37.899 1.00 88.66 613 GLY A N 1
ATOM 1682 C CA . GLY A 1 236 ? -13.498 58.508 37.799 1.00 90.71 613 GLY A CA 1
ATOM 1683 C C . GLY A 1 236 ? -12.639 57.519 37.027 1.00 89.28 613 GLY A C 1
ATOM 1684 O O . GLY A 1 236 ? -11.814 56.809 37.611 1.00 89.72 613 GLY A O 1
ATOM 1685 N N . MET A 1 237 ? -12.906 57.421 35.722 1.00 87.42 614 MET A N 1
ATOM 1686 C CA . MET A 1 237 ? -11.976 56.866 34.736 1.00 86.37 614 MET A CA 1
ATOM 1687 C C . MET A 1 237 ? -11.523 58.044 33.904 1.00 88.82 614 MET A C 1
ATOM 1688 O O . MET A 1 237 ? -12.306 58.971 33.709 1.00 89.77 614 MET A O 1
ATOM 1693 N N . SER A 1 238 ? -10.293 58.011 33.387 1.00 90.96 615 SER A N 1
ATOM 1694 C CA . SER A 1 238 ? -9.878 58.970 32.335 1.00 93.16 615 SER A CA 1
ATOM 1695 C C . SER A 1 238 ? -10.399 58.478 30.988 1.00 91.19 615 SER A C 1
ATOM 1696 O O . SER A 1 238 ? -11.154 57.514 30.962 1.00 89.05 615 SER A O 1
ATOM 1699 N N . VAL A 1 239 ? -9.996 59.136 29.892 1.00 92.70 616 VAL A N 1
ATOM 1700 C CA . VAL A 1 239 ? -10.457 58.829 28.521 1.00 91.24 616 VAL A CA 1
ATOM 1701 C C . VAL A 1 239 ? -11.732 59.627 28.250 1.00 91.51 616 VAL A C 1
ATOM 1702 O O . VAL A 1 239 ? -12.256 59.622 27.136 1.00 91.11 616 VAL A O 1
ATOM 1706 N N . ALA A 1 244 ? -9.700 54.280 22.147 1.00 76.16 621 ALA A N 1
ATOM 1707 C CA . ALA A 1 244 ? -10.549 53.150 21.791 1.00 73.68 621 ALA A CA 1
ATOM 1708 C C . ALA A 1 244 ? -10.936 52.273 23.020 1.00 71.65 621 ALA A C 1
ATOM 1709 O O . ALA A 1 244 ? -10.084 51.665 23.696 1.00 71.56 621 ALA A O 1
ATOM 1711 N N . VAL A 1 245 ? -12.239 52.217 23.305 1.00 69.56 622 VAL A N 1
ATOM 1712 C CA . VAL A 1 245 ? -12.754 51.437 24.408 1.00 67.22 622 VAL A CA 1
ATOM 1713 C C . VAL A 1 245 ? -12.391 49.957 24.191 1.00 65.36 622 VAL A C 1
ATOM 1714 O O . VAL A 1 245 ? -12.189 49.498 23.053 1.00 65.32 622 VAL A O 1
ATOM 1716 N N . GLY A 1 246 ? -12.254 49.219 25.282 1.00 63.69 623 GLY A N 1
ATOM 1717 C CA . GLY A 1 246 ? -11.907 47.791 25.207 1.00 62.01 623 GLY A CA 1
ATOM 1718 C C . GLY A 1 246 ? -12.535 47.043 26.344 1.00 59.73 623 GLY A C 1
ATOM 1719 O O . GLY A 1 246 ? -13.314 47.610 27.102 1.00 59.26 623 GLY A O 1
ATOM 1720 N N . ALA A 1 247 ? -12.208 45.754 26.442 1.00 58.60 624 ALA A N 1
ATOM 1721 C CA . ALA A 1 247 ? -12.640 44.918 27.556 1.00 56.61 624 ALA A CA 1
ATOM 1722 C C . ALA A 1 247 ? -12.317 45.550 28.953 1.00 58.41 624 ALA A C 1
ATOM 1723 O O . ALA A 1 247 ? -13.183 45.676 29.860 1.00 56.93 624 ALA A O 1
ATOM 1725 N N . LEU A 1 248 ? -11.065 45.984 29.114 1.00 59.88 625 LEU A N 1
ATOM 1726 C CA . LEU A 1 248 ? -10.568 46.386 30.453 1.00 61.09 625 LEU A CA 1
ATOM 1727 C C . LEU A 1 248 ? -11.334 47.606 31.000 1.00 60.27 625 LEU A C 1
ATOM 1728 O O . LEU A 1 248 ? -11.504 47.736 32.221 1.00 61.49 625 LEU A O 1
ATOM 1733 N N . HIS A 1 249 ? -11.859 48.436 30.096 1.00 58.35 626 HIS A N 1
ATOM 1734 C CA . HIS A 1 249 ? -12.679 49.604 30.457 1.00 58.67 626 HIS A CA 1
ATOM 1735 C C . HIS A 1 249 ? -14.083 49.245 30.912 1.00 56.11 626 HIS A C 1
ATOM 1736 O O . HIS A 1 249 ? -14.655 49.853 31.828 1.00 56.30 626 HIS A O 1
ATOM 1743 N N . LEU A 1 250 ? -14.659 48.246 30.249 1.00 53.46 627 LEU A N 1
ATOM 1744 C CA . LEU A 1 250 ? -15.937 47.717 30.705 1.00 51.34 627 LEU A CA 1
ATOM 1745 C C . LEU A 1 250 ? -15.816 47.148 32.144 1.00 51.37 627 LEU A C 1
ATOM 1746 O O . LEU A 1 250 ? -16.687 47.367 32.988 1.00 49.81 627 LEU A O 1
ATOM 1751 N N . ILE A 1 251 ? -14.725 46.431 32.406 1.00 52.44 628 ILE A N 1
ATOM 1752 C CA . ILE A 1 251 ? -14.501 45.825 33.724 1.00 54.64 628 ILE A CA 1
ATOM 1753 C C . ILE A 1 251 ? -14.294 46.871 34.791 1.00 57.34 628 ILE A C 1
ATOM 1754 O O . ILE A 1 251 ? -14.834 46.768 35.913 1.00 58.16 628 ILE A O 1
ATOM 1759 N N . GLN A 1 252 ? -13.553 47.924 34.432 1.00 58.97 629 GLN A N 1
ATOM 1760 C CA . GLN A 1 252 ? -13.349 49.044 35.320 1.00 60.94 629 GLN A CA 1
ATOM 1761 C C . GLN A 1 252 ? -14.656 49.811 35.569 1.00 60.38 629 GLN A C 1
ATOM 1762 O O . GLN A 1 252 ? -14.987 50.107 36.707 1.00 62.49 629 GLN A O 1
ATOM 1768 N N . ALA A 1 253 ? -15.433 50.104 34.538 1.00 57.56 630 ALA A N 1
ATOM 1769 C CA . ALA A 1 253 ? -16.710 50.772 34.771 1.00 56.74 630 ALA A CA 1
ATOM 1770 C C . ALA A 1 253 ? -17.557 50.007 35.761 1.00 56.56 630 ALA A C 1
ATOM 1771 O O . ALA A 1 253 ? -18.163 50.582 36.644 1.00 56.54 630 ALA A O 1
ATOM 1773 N N . ALA A 1 254 ? -17.585 48.673 35.622 1.00 54.86 631 ALA A N 1
ATOM 1774 C CA . ALA A 1 254 ? -18.407 47.837 36.503 1.00 55.30 631 ALA A CA 1
ATOM 1775 C C . ALA A 1 254 ? -17.908 47.817 37.945 1.00 57.61 631 ALA A C 1
ATOM 1776 O O . ALA A 1 254 ? -18.724 47.884 38.872 1.00 59.51 631 ALA A O 1
ATOM 1778 N N . LYS A 1 255 ? -16.582 47.738 38.130 1.00 59.63 632 LYS A N 1
ATOM 1779 C CA . LYS A 1 255 ? -15.946 47.811 39.472 1.00 62.50 632 LYS A CA 1
ATOM 1780 C C . LYS A 1 255 ? -16.286 49.115 40.152 1.00 66.17 632 LYS A C 1
ATOM 1781 O O . LYS A 1 255 ? -16.487 49.134 41.341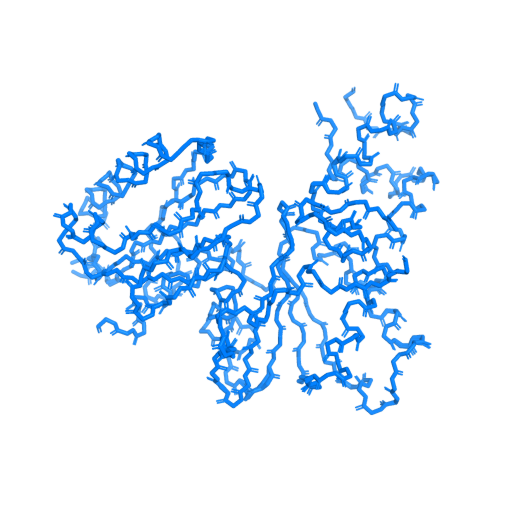 1.00 68.83 632 LYS A O 1
ATOM 1783 N N . LEU A 1 256 ? -16.394 50.185 39.363 1.00 66.96 633 LEU A N 1
ATOM 1784 C CA . LEU A 1 256 ? -16.697 51.528 39.855 1.00 70.43 633 LEU A CA 1
ATOM 1785 C C . LEU A 1 256 ? -18.202 51.830 39.805 1.00 70.41 633 LEU A C 1
ATOM 1786 O O . LEU A 1 256 ? -18.588 53.006 39.814 1.00 73.30 633 LEU A O 1
ATOM 1791 N N . GLY A 1 257 ? -19.035 50.783 39.738 1.00 67.57 634 GLY A N 1
ATOM 1792 C CA . GLY A 1 257 ? -20.515 50.898 39.797 1.00 66.80 634 GLY A CA 1
ATOM 1793 C C . GLY A 1 257 ? -21.333 51.146 38.509 1.00 64.69 634 GLY A C 1
ATOM 1794 O O . GLY A 1 257 ? -22.488 51.538 38.600 1.00 66.05 634 GLY A O 1
ATOM 1795 N N . ASN A 1 258 ? -20.799 50.901 37.310 1.00 61.22 635 ASN A N 1
ATOM 1796 C CA . ASN A 1 258 ? -21.584 51.119 36.062 1.00 59.49 635 ASN A CA 1
ATOM 1797 C C . ASN A 1 258 ? -22.555 49.962 35.859 1.00 58.79 635 ASN A C 1
ATOM 1798 O O . ASN A 1 258 ? -22.090 48.854 35.634 1.00 56.00 635 ASN A O 1
ATOM 1803 N N . ALA A 1 259 ? -23.871 50.174 35.948 1.00 59.51 636 ALA A N 1
ATOM 1804 C CA . ALA A 1 259 ? -24.801 49.010 35.982 1.00 58.45 636 ALA A CA 1
ATOM 1805 C C . ALA A 1 259 ? -25.038 48.346 34.606 1.00 55.81 636 ALA A C 1
ATOM 1806 O O . ALA A 1 259 ? -25.224 47.146 34.547 1.00 54.44 636 ALA A O 1
ATOM 1808 N N . LYS A 1 260 ? -25.059 49.110 33.522 1.00 54.98 637 LYS A N 1
ATOM 1809 C CA . LYS A 1 260 ? -25.043 48.510 32.181 1.00 54.01 637 LYS A CA 1
ATOM 1810 C C . LYS A 1 260 ? -23.825 47.590 32.034 1.00 51.81 637 LYS A C 1
ATOM 1811 O O . LYS A 1 260 ? -23.960 46.496 31.496 1.00 49.26 637 LYS A O 1
ATOM 1813 N N . ALA A 1 261 ? -22.645 48.021 32.520 1.00 51.69 638 ALA A N 1
ATOM 1814 C CA . ALA A 1 261 ? -21.395 47.242 32.346 1.00 49.27 638 ALA A CA 1
ATOM 1815 C C . ALA A 1 261 ? -21.400 45.967 33.248 1.00 47.50 638 ALA A C 1
ATOM 1816 O O . ALA A 1 261 ? -20.992 44.881 32.813 1.00 42.96 638 ALA A O 1
ATOM 1818 N N . GLN A 1 262 ? -21.858 46.113 34.469 1.00 48.16 639 GLN A N 1
ATOM 1819 C CA . GLN A 1 262 ? -22.034 44.951 35.364 1.00 48.83 639 GLN A CA 1
ATOM 1820 C C . GLN A 1 262 ? -22.975 43.909 34.738 1.00 46.87 639 GLN A C 1
ATOM 1821 O O . GLN A 1 262 ? -22.676 42.687 34.751 1.00 43.74 639 GLN A O 1
ATOM 1827 N N . SER A 1 263 ? -24.114 44.369 34.207 1.00 46.40 640 SER A N 1
ATOM 1828 C CA . SER A 1 263 ? -25.070 43.463 33.532 1.00 45.91 640 SER A CA 1
ATOM 1829 C C . SER A 1 263 ? -24.381 42.703 32.365 1.00 41.32 640 SER A C 1
ATOM 1830 O O . SER A 1 263 ? -24.522 41.466 32.221 1.00 37.36 640 SER A O 1
ATOM 1833 N N . ILE A 1 264 ? -23.656 43.445 31.528 1.00 38.86 641 ILE A N 1
ATOM 1834 C CA . ILE A 1 264 ? -22.988 42.875 30.386 1.00 37.27 641 ILE A CA 1
ATOM 1835 C C . ILE A 1 264 ? -21.988 41.824 30.827 1.00 34.02 641 ILE A C 1
ATOM 1836 O O . ILE A 1 264 ? -21.956 40.728 30.234 1.00 31.13 641 ILE A O 1
ATOM 1841 N N . LEU A 1 265 ? -21.251 42.114 31.888 1.00 33.58 642 LEU A N 1
ATOM 1842 C CA . LEU A 1 265 ? -20.238 41.212 32.341 1.00 32.53 642 LEU A CA 1
ATOM 1843 C C . LEU A 1 265 ? -20.837 39.998 33.007 1.00 31.39 642 LEU A C 1
ATOM 1844 O O . LEU A 1 265 ? -20.268 38.914 32.892 1.00 29.82 642 LEU A O 1
ATOM 1849 N N . ARG A 1 266 ? -21.907 40.172 33.770 1.00 30.49 643 ARG A N 1
ATOM 1850 C CA . ARG A 1 266 ? -22.584 39.007 34.312 1.00 30.34 643 ARG A CA 1
ATOM 1851 C C . ARG A 1 266 ? -23.060 38.070 33.231 1.00 28.73 643 ARG A C 1
ATOM 1852 O O . ARG A 1 266 ? -22.897 36.837 33.390 1.00 28.57 643 ARG A O 1
ATOM 1860 N N . THR A 1 267 ? -23.711 38.607 32.196 1.00 29.51 644 THR A N 1
ATOM 1861 C CA . THR A 1 267 ? -24.230 37.767 31.096 1.00 27.83 644 THR A CA 1
ATOM 1862 C C . THR A 1 267 ? -23.061 37.047 30.436 1.00 25.43 644 THR A C 1
ATOM 1863 O O . THR A 1 267 ? -23.155 35.850 30.169 1.00 24.96 644 THR A O 1
ATOM 1867 N N . ALA A 1 268 ? -21.969 37.799 30.164 1.00 24.99 645 ALA A N 1
ATOM 1868 C CA . ALA A 1 268 ? -20.771 37.201 29.551 1.00 23.07 645 ALA A CA 1
ATOM 1869 C C . ALA A 1 268 ? -20.203 36.045 30.385 1.00 20.62 645 ALA A C 1
ATOM 1870 O O . ALA A 1 268 ? -19.926 34.921 29.855 1.00 20.39 645 ALA A O 1
ATOM 1872 N N . GLY A 1 269 ? -20.052 36.275 31.670 1.00 22.71 646 GLY A N 1
ATOM 1873 C CA . GLY A 1 269 ? -19.508 35.274 32.603 1.00 21.19 646 GLY A CA 1
ATOM 1874 C C . GLY A 1 269 ? -20.441 34.090 32.717 1.00 21.43 646 GLY A C 1
ATOM 1875 O O . GLY A 1 269 ? -19.974 32.943 32.869 1.00 19.48 646 GLY A O 1
ATOM 1876 N N . THR A 1 270 ? -21.743 34.319 32.736 1.00 20.30 647 THR A N 1
ATOM 1877 C CA . THR A 1 270 ? -22.733 33.225 32.820 1.00 19.45 647 THR A CA 1
ATOM 1878 C C . THR A 1 270 ? -22.602 32.343 31.609 1.00 19.19 647 THR A C 1
ATOM 1879 O O . THR A 1 270 ? -22.600 31.118 31.696 1.00 18.47 647 THR A O 1
ATOM 1883 N N . ALA A 1 271 ? -22.478 32.958 30.429 1.00 17.96 648 ALA A N 1
ATOM 1884 C CA . ALA A 1 271 ? -22.369 32.188 29.195 1.00 18.20 648 ALA A CA 1
ATOM 1885 C C . ALA A 1 271 ? -21.125 31.324 29.221 1.00 17.76 648 ALA A C 1
ATOM 1886 O O . ALA A 1 271 ? -21.148 30.132 28.894 1.00 16.48 648 ALA A O 1
ATOM 1888 N N . LEU A 1 272 ? -20.002 31.907 29.630 1.00 17.43 649 LEU A N 1
ATOM 1889 C CA . LEU A 1 272 ? -18.739 31.147 29.738 1.00 15.33 649 LEU A CA 1
ATOM 1890 C C . LEU A 1 272 ? -18.945 30.013 30.782 1.00 14.74 649 LEU A C 1
ATOM 1891 O O . LEU A 1 272 ? -18.526 28.877 30.518 1.00 15.68 649 LEU A O 1
ATOM 1896 N N . GLY A 1 273 ? -19.587 30.311 31.926 1.00 15.20 650 GLY A N 1
ATOM 1897 C CA . GLY A 1 273 ? -19.805 29.303 32.916 1.00 14.91 650 GLY A CA 1
ATOM 1898 C C . GLY A 1 273 ? -20.603 28.132 32.372 1.00 13.89 650 GLY A C 1
ATOM 1899 O O . GLY A 1 273 ? -20.369 26.968 32.704 1.00 13.92 650 GLY A O 1
ATOM 1900 N N . LEU A 1 274 ? -21.624 28.415 31.559 1.00 14.85 651 LEU A N 1
ATOM 1901 C CA . LEU A 1 274 ? -22.421 27.378 30.920 1.00 14.46 651 LEU A CA 1
ATOM 1902 C C . LEU A 1 274 ? -21.655 26.551 29.886 1.00 14.03 651 LEU A C 1
ATOM 1903 O O . LEU A 1 274 ? -21.850 25.330 29.759 1.00 14.16 651 LEU A O 1
ATOM 1908 N N . GLY A 1 275 ? -20.723 27.208 29.196 1.00 14.32 652 GLY A N 1
ATOM 1909 C CA . GLY A 1 275 ? -19.821 26.454 28.324 1.00 13.89 652 GLY A CA 1
ATOM 1910 C C . GLY A 1 275 ? -19.000 25.465 29.183 1.00 12.90 652 GLY A C 1
ATOM 1911 O O . GLY A 1 275 ? -18.827 24.329 28.842 1.00 12.57 652 GLY A O 1
ATOM 1912 N N . VAL A 1 276 ? -18.537 25.939 30.333 1.00 13.36 653 VAL A N 1
ATOM 1913 C CA . VAL A 1 276 ? -17.820 25.083 31.269 1.00 13.36 653 VAL A CA 1
ATOM 1914 C C . VAL A 1 276 ? -18.729 23.903 31.761 1.00 12.73 653 VAL A C 1
ATOM 1915 O O . VAL A 1 276 ? -18.283 22.761 31.774 1.00 13.69 653 VAL A O 1
ATOM 1919 N N . VAL A 1 277 ? -19.966 24.181 32.120 1.00 12.04 654 VAL A N 1
ATOM 1920 C CA . VAL A 1 277 ? -20.928 23.162 32.488 1.00 12.99 654 VAL A CA 1
ATOM 1921 C C . VAL A 1 277 ? -21.014 22.115 31.374 1.00 12.80 654 VAL A C 1
ATOM 1922 O O . VAL A 1 277 ? -20.955 20.878 31.650 1.00 12.79 654 VAL A O 1
ATOM 1926 N N A ASN A 1 278 ? -21.070 22.552 30.115 0.70 12.26 655 ASN A N 1
ATOM 1927 N N B ASN A 1 278 ? -21.228 22.568 30.139 0.30 12.18 655 ASN A N 1
ATOM 1928 C CA A ASN A 1 278 ? -21.164 21.591 29.020 0.70 13.89 655 ASN A CA 1
ATOM 1929 C CA B ASN A 1 278 ? -21.192 21.674 28.988 0.30 12.44 655 ASN A CA 1
ATOM 1930 C C A ASN A 1 278 ? -19.894 20.711 28.962 0.70 12.68 655 ASN A C 1
ATOM 1931 C C B ASN A 1 278 ? -19.942 20.747 29.036 0.30 12.18 655 ASN A C 1
ATOM 1932 O O A ASN A 1 278 ? -19.967 19.513 28.743 0.70 13.08 655 ASN A O 1
ATOM 1933 O O B ASN A 1 278 ? -20.075 19.530 28.972 0.30 11.72 655 ASN A O 1
ATOM 1942 N N . ILE A 1 279 ? -18.755 21.335 29.166 1.00 12.90 656 ILE A N 1
ATOM 1943 C CA . ILE A 1 279 ? -17.514 20.573 29.248 1.00 12.76 656 ILE A CA 1
ATOM 1944 C C . ILE A 1 279 ? -17.537 19.546 30.388 1.00 12.70 656 ILE A C 1
ATOM 1945 O O . ILE A 1 279 ? -17.112 18.396 30.191 1.00 13.28 656 ILE A O 1
ATOM 1950 N N . LEU A 1 280 ? -17.981 19.982 31.588 1.00 12.11 657 LEU A N 1
ATOM 1951 C CA . LEU A 1 280 ? -18.003 19.061 32.695 1.00 11.74 657 LEU A CA 1
ATOM 1952 C C . LEU A 1 280 ? -18.888 17.856 32.409 1.00 12.12 657 LEU A C 1
ATOM 1953 O O . LEU A 1 280 ? -18.556 16.728 32.781 1.00 13.08 657 LEU A O 1
ATOM 1958 N N . HIS A 1 281 ? -20.067 18.077 31.809 1.00 11.53 658 HIS A N 1
ATOM 1959 C CA . HIS A 1 281 ? -21.005 17.028 31.569 1.00 12.56 658 HIS A CA 1
ATOM 1960 C C . HIS A 1 281 ? -20.668 16.135 30.358 1.00 12.69 658 HIS A C 1
ATOM 1961 O O . HIS A 1 281 ? -21.250 15.097 30.140 1.00 13.60 658 HIS A O 1
ATOM 1968 N N . THR A 1 282 ? -19.720 16.648 29.552 1.00 10.91 659 THR A N 1
ATOM 1969 C CA . THR A 1 282 ? -19.208 15.905 28.420 1.00 12.02 659 THR A CA 1
ATOM 1970 C C . THR A 1 282 ? -17.976 15.074 28.801 1.00 12.22 659 THR A C 1
ATOM 1971 O O . THR A 1 282 ? -18.021 13.860 28.752 1.00 13.02 659 THR A O 1
ATOM 1975 N N A MET A 1 283 ? -16.889 15.779 29.152 0.80 14.36 660 MET A N 1
ATOM 1976 N N B MET A 1 283 ? -16.871 15.713 29.162 0.20 13.41 660 MET A N 1
ATOM 1977 C CA A MET A 1 283 ? -15.569 15.174 29.422 0.80 15.06 660 MET A CA 1
ATOM 1978 C CA B MET A 1 283 ? -15.690 14.922 29.491 0.20 14.49 660 MET A CA 1
ATOM 1979 C C A MET A 1 283 ? -15.380 14.844 30.930 0.80 15.38 660 MET A C 1
ATOM 1980 C C B MET A 1 283 ? -15.303 14.888 30.959 0.20 14.88 660 MET A C 1
ATOM 1981 O O A MET A 1 283 ? -14.604 13.958 31.251 0.80 15.05 660 MET A O 1
ATOM 1982 O O B MET A 1 283 ? -14.306 14.244 31.278 0.20 15.41 660 MET A O 1
ATOM 1991 N N . ASN A 1 284 ? -16.022 15.593 31.838 1.00 15.09 661 ASN A N 1
ATOM 1992 C CA . ASN A 1 284 ? -15.784 15.398 33.319 1.00 14.35 661 ASN A CA 1
ATOM 1993 C C . ASN A 1 284 ? -14.310 15.404 33.702 1.00 14.82 661 ASN A C 1
ATOM 1994 O O . ASN A 1 284 ? -13.771 14.487 34.260 1.00 14.97 661 ASN A O 1
ATOM 1999 N N . PRO A 1 285 ? -13.651 16.519 33.325 1.00 14.25 662 PRO A N 1
ATOM 2000 C CA . PRO A 1 285 ? -12.222 16.642 33.677 1.00 16.15 662 PRO A CA 1
ATOM 2001 C C . PRO A 1 285 ? -12.065 16.852 35.185 1.00 16.20 662 PRO A C 1
ATOM 2002 O O . PRO A 1 285 ? -12.955 17.363 35.828 1.00 17.59 662 PRO A O 1
ATOM 2006 N N . SER A 1 286 ? -10.852 16.567 35.712 1.00 15.59 663 SER A N 1
ATOM 2007 C CA . SER A 1 286 ? -10.592 16.860 37.138 1.00 16.71 663 SER A CA 1
ATOM 2008 C C . SER A 1 286 ? -10.332 18.368 37.382 1.00 17.81 663 SER A C 1
ATOM 2009 O O . SER A 1 286 ? -10.449 18.843 38.5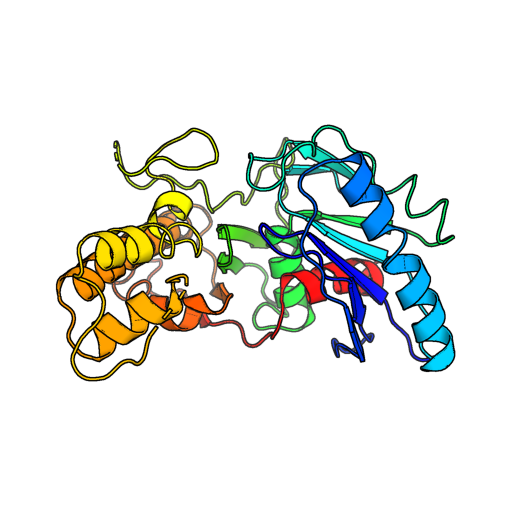13 1.00 18.60 663 SER A O 1
ATOM 2012 N N . LEU A 1 287 ? -9.910 19.080 36.335 1.00 15.69 664 LEU A N 1
ATOM 2013 C CA . LEU A 1 287 ? -9.407 20.411 36.403 1.00 14.22 664 LEU A CA 1
ATOM 2014 C C . LEU A 1 287 ? -9.816 21.168 35.132 1.00 14.37 664 LEU A C 1
ATOM 2015 O O . LEU A 1 287 ? -9.678 20.618 34.035 1.00 14.20 664 LEU A O 1
ATOM 2020 N N . VAL A 1 288 ? -10.267 22.395 35.330 1.00 14.23 665 VAL A N 1
ATOM 2021 C CA . VAL A 1 288 ? -10.495 23.367 34.239 1.00 13.35 665 VAL A CA 1
ATOM 2022 C C . VAL A 1 288 ? -9.575 24.574 34.531 1.00 14.68 665 VAL A C 1
ATOM 2023 O O . VAL A 1 288 ? -9.621 25.182 35.617 1.00 14.94 665 VAL A O 1
ATOM 2027 N N . ILE A 1 289 ? -8.688 24.877 33.559 1.00 12.95 666 ILE A N 1
ATOM 2028 C CA . ILE A 1 289 ? -7.756 26.011 33.629 1.00 13.02 666 ILE A CA 1
ATOM 2029 C C . ILE A 1 289 ? -8.231 27.110 32.718 1.00 13.28 666 ILE A C 1
ATOM 2030 O O . ILE A 1 289 ? -8.322 26.905 31.514 1.00 13.33 666 ILE A O 1
ATOM 2035 N N . LEU A 1 290 ? -8.542 28.247 33.324 1.00 13.82 667 LEU A N 1
ATOM 2036 C CA . LEU A 1 290 ? -8.906 29.429 32.571 1.00 13.85 667 LEU A CA 1
ATOM 2037 C C . LEU A 1 290 ? -7.666 30.301 32.419 1.00 13.98 667 LEU A C 1
ATOM 2038 O O . LEU A 1 290 ? -7.031 30.653 33.389 1.00 15.12 667 LEU A O 1
ATOM 2043 N N . SER A 1 291 ? -7.397 30.715 31.197 1.00 15.83 668 SER A N 1
ATOM 2044 C CA . SER A 1 291 ? -6.253 31.620 30.932 1.00 17.88 668 SER A CA 1
ATOM 2045 C C . SER A 1 291 ? -6.622 32.772 30.055 1.00 18.72 668 SER A C 1
ATOM 2046 O O . SER A 1 291 ? -7.744 32.907 29.530 1.00 17.15 668 SER A O 1
ATOM 2049 N N . GLY A 1 292 ? -5.632 33.655 29.850 1.00 21.94 669 GLY A N 1
ATOM 2050 C CA . GLY A 1 292 ? -5.925 35.016 29.291 1.00 25.06 669 GLY A CA 1
ATOM 2051 C C . GLY A 1 292 ? -6.200 36.046 30.335 1.00 28.71 669 GLY A C 1
ATOM 2052 O O . GLY A 1 292 ? -6.547 35.678 31.448 1.00 26.09 669 GLY A O 1
ATOM 2053 N N . VAL A 1 293 ? -6.047 37.352 30.015 1.00 31.80 670 VAL A N 1
ATOM 2054 C CA . VAL A 1 293 ? -6.248 38.403 31.026 1.00 33.56 670 VAL A CA 1
ATOM 2055 C C . VAL A 1 293 ? -7.657 38.416 31.596 1.00 33.16 670 VAL A C 1
ATOM 2056 O O . VAL A 1 293 ? -7.808 38.673 32.850 1.00 34.29 670 VAL A O 1
ATOM 2060 N N . LEU A 1 294 ? -8.671 37.955 30.813 1.00 29.10 671 LEU A N 1
ATOM 2061 C CA . LEU A 1 294 ? -10.042 37.932 31.328 1.00 26.31 671 LEU A CA 1
ATOM 2062 C C . LEU A 1 294 ? -10.333 36.771 32.292 1.00 23.16 671 LEU A C 1
ATOM 2063 O O . LEU A 1 294 ? -11.346 36.813 32.956 1.00 23.27 671 LEU A O 1
ATOM 2068 N N . ALA A 1 295 ? -9.449 35.812 32.346 1.00 21.42 672 ALA A N 1
ATOM 2069 C CA . ALA A 1 295 ? -9.687 34.641 33.230 1.00 21.19 672 ALA A CA 1
ATOM 2070 C C . ALA A 1 295 ? -9.921 35.056 34.672 1.00 21.46 672 ALA A C 1
ATOM 2071 O O . ALA A 1 295 ? -10.867 34.597 35.303 1.00 21.11 672 ALA A O 1
ATOM 2073 N N . SER A 1 296 ? -9.082 35.994 35.182 1.00 22.72 673 SER A N 1
ATOM 2074 C CA . SER A 1 296 ? -9.252 36.461 36.558 1.00 25.24 673 SER A CA 1
ATOM 2075 C C . SER A 1 296 ? -10.576 37.117 36.828 1.00 27.20 673 SER A C 1
ATOM 2076 O O . SER A 1 296 ? -11.112 37.115 37.948 1.00 27.41 673 SER A O 1
ATOM 2079 N N . HIS A 1 297 ? -11.100 37.741 35.783 1.00 25.16 674 HIS A N 1
ATOM 2080 C CA . HIS A 1 297 ? -12.386 38.401 35.877 1.00 25.96 674 HIS A CA 1
ATOM 2081 C C . HIS A 1 297 ? -13.591 37.495 35.803 1.00 24.81 674 HIS A C 1
ATOM 2082 O O . HIS A 1 297 ? -14.633 37.844 36.328 1.00 27.22 674 HIS A O 1
ATOM 2089 N N . TYR A 1 298 ? -13.447 36.340 35.162 1.00 21.57 675 TYR A N 1
ATOM 2090 C CA . TYR A 1 298 ? -14.594 35.421 35.015 1.00 19.50 675 TYR A CA 1
ATOM 2091 C C . TYR A 1 298 ? -14.597 34.267 36.005 1.00 18.49 675 TYR A C 1
ATOM 2092 O O . TYR A 1 298 ? -15.648 33.633 36.176 1.00 20.24 675 TYR A O 1
ATOM 2101 N N . ILE A 1 299 ? -13.481 33.992 36.649 1.00 19.23 676 ILE A N 1
ATOM 2102 C CA . ILE A 1 299 ? -13.430 32.740 37.426 1.00 19.07 676 ILE A CA 1
ATOM 2103 C C . ILE A 1 299 ? -14.493 32.666 38.498 1.00 18.38 676 ILE A C 1
ATOM 2104 O O . ILE A 1 299 ? -15.116 31.599 38.662 1.00 17.19 676 ILE A O 1
ATOM 2109 N N . HIS A 1 300 ? -14.778 33.755 39.179 1.00 19.24 677 HIS A N 1
ATOM 2110 C CA . HIS A 1 300 ? -15.784 33.680 40.208 1.00 20.23 677 HIS A CA 1
ATOM 2111 C C . HIS A 1 300 ? -17.191 33.359 39.707 1.00 18.44 677 HIS A C 1
ATOM 2112 O O . HIS A 1 300 ? -17.866 32.600 40.299 1.00 19.91 677 HIS A O 1
ATOM 2119 N N A ILE A 1 301 ? -17.592 33.950 38.597 0.50 18.58 678 ILE A N 1
ATOM 2120 N N B ILE A 1 301 ? -17.590 33.980 38.605 0.50 19.30 678 ILE A N 1
ATOM 2121 C CA A ILE A 1 301 ? -18.899 33.697 38.065 0.50 17.52 678 ILE A CA 1
ATOM 2122 C CA B ILE A 1 301 ? -18.878 33.740 37.984 0.50 18.73 678 ILE A CA 1
ATOM 2123 C C A ILE A 1 301 ? -18.994 32.292 37.460 0.50 16.42 678 ILE A C 1
ATOM 2124 C C B ILE A 1 301 ? -18.985 32.308 37.464 0.50 17.14 678 ILE A C 1
ATOM 2125 O O A ILE A 1 301 ? -20.010 31.618 37.573 0.50 17.70 678 ILE A O 1
ATOM 2126 O O B ILE A 1 301 ? -20.004 31.647 37.613 0.50 18.44 678 ILE A O 1
ATOM 2135 N N . VAL A 1 302 ? -17.907 31.830 36.861 1.00 16.31 679 VAL A N 1
ATOM 2136 C CA . VAL A 1 302 ? -17.854 30.483 36.305 1.00 14.93 679 VAL A CA 1
ATOM 2137 C C . VAL A 1 302 ? -18.099 29.475 37.458 1.00 15.60 679 VAL A C 1
ATOM 2138 O O . VAL A 1 302 ? -18.938 28.552 37.346 1.00 16.36 679 VAL A O 1
ATOM 2142 N N . LYS A 1 303 ? -17.422 29.706 38.582 1.00 16.37 680 LYS A N 1
ATOM 2143 C CA . LYS A 1 303 ? -17.594 28.822 39.739 1.00 16.04 680 LYS A CA 1
ATOM 2144 C C . LYS A 1 303 ? -19.013 28.859 40.256 1.00 16.49 680 LYS A C 1
ATOM 2145 O O . LYS A 1 303 ? -19.583 27.819 40.631 1.00 17.14 680 LYS A O 1
ATOM 2151 N N A ASP A 1 304 ? -19.564 30.075 40.283 0.50 16.07 681 ASP A N 1
ATOM 2152 N N B ASP A 1 304 ? -19.656 30.027 40.282 0.50 17.33 681 ASP A N 1
ATOM 2153 C CA A ASP A 1 304 ? -20.939 30.271 40.683 0.50 17.11 681 ASP A CA 1
ATOM 2154 C CA B ASP A 1 304 ? -21.055 30.060 40.756 0.50 19.08 681 ASP A CA 1
ATOM 2155 C C A ASP A 1 304 ? -21.906 29.460 39.830 0.50 17.10 681 ASP A C 1
ATOM 2156 C C B ASP A 1 304 ? -22.030 29.373 39.797 0.50 18.40 681 ASP A C 1
ATOM 2157 O O A ASP A 1 304 ? -22.724 28.786 40.381 0.50 16.21 681 ASP A O 1
ATOM 2158 O O B ASP A 1 304 ? -23.011 28.714 40.208 0.50 18.05 681 ASP A O 1
ATOM 2167 N N . VAL A 1 305 ? -21.801 29.534 38.485 1.00 16.09 682 VAL A N 1
ATOM 2168 C CA . VAL A 1 305 ? -22.690 28.869 37.565 1.00 15.74 682 VAL A CA 1
ATOM 2169 C C . VAL A 1 305 ? -22.582 27.352 37.716 1.00 15.60 682 VAL A C 1
ATOM 2170 O O . VAL A 1 305 ? -23.553 26.631 37.714 1.00 16.18 682 VAL A O 1
ATOM 2174 N N . ILE A 1 306 ? -21.332 26.841 37.909 1.00 15.20 683 ILE A N 1
ATOM 2175 C CA . ILE A 1 306 ? -21.162 25.413 38.173 1.00 14.29 683 ILE A CA 1
ATOM 2176 C C . ILE A 1 306 ? -21.914 24.968 39.417 1.00 15.13 683 ILE A C 1
ATOM 2177 O O . ILE A 1 306 ? -22.652 24.002 39.399 1.00 16.05 683 ILE A O 1
ATOM 2182 N N A ARG A 1 307 ? -21.806 25.756 40.481 0.40 15.14 684 ARG A N 1
ATOM 2183 N N B ARG A 1 307 ? -21.701 25.693 40.511 0.60 15.93 684 ARG A N 1
ATOM 2184 C CA A ARG A 1 307 ? -22.549 25.495 41.722 0.40 16.11 684 ARG A CA 1
ATOM 2185 C CA B ARG A 1 307 ? -22.320 25.344 41.791 0.60 17.83 684 ARG A CA 1
ATOM 2186 C C A ARG A 1 307 ? -24.082 25.553 41.474 0.40 15.61 684 ARG A C 1
ATOM 2187 C C B ARG A 1 307 ? -23.807 25.331 41.653 0.60 17.80 684 ARG A C 1
ATOM 2188 O O A ARG A 1 307 ? -24.821 24.663 41.923 0.40 15.30 684 ARG A O 1
ATOM 2189 O O B ARG A 1 307 ? -24.483 24.487 42.241 0.60 17.74 684 ARG A O 1
ATOM 2204 N N A GLN A 1 308 ? -24.566 26.523 40.708 0.50 15.56 685 GLN A N 1
ATOM 2205 N N B GLN A 1 308 ? -24.344 26.267 40.870 0.50 17.45 685 GLN A N 1
ATOM 2206 C CA A GLN A 1 308 ? -26.014 26.702 40.547 0.50 16.87 685 GLN A CA 1
ATOM 2207 C CA B GLN A 1 308 ? -25.791 26.428 40.807 0.50 19.22 685 GLN A CA 1
ATOM 2208 C C A GLN A 1 308 ? -26.600 25.667 39.638 0.50 18.35 685 GLN A C 1
ATOM 2209 C C B GLN A 1 308 ? -26.461 25.487 39.866 0.50 18.59 685 GLN A C 1
ATOM 2210 O O A GLN A 1 308 ? -27.810 25.397 39.664 0.50 19.11 685 GLN A O 1
ATOM 2211 O O B GLN A 1 308 ? -27.600 25.066 40.202 0.50 18.91 685 GLN A O 1
ATOM 2222 N N . GLN A 1 309 ? -25.780 25.131 38.731 1.00 17.15 686 GLN A N 1
ATOM 2223 C CA . GLN A 1 309 ? -26.368 24.413 37.644 1.00 17.39 686 GLN A CA 1
ATOM 2224 C C . GLN A 1 309 ? -25.825 23.024 37.300 1.00 18.36 686 GLN A C 1
ATOM 2225 O O 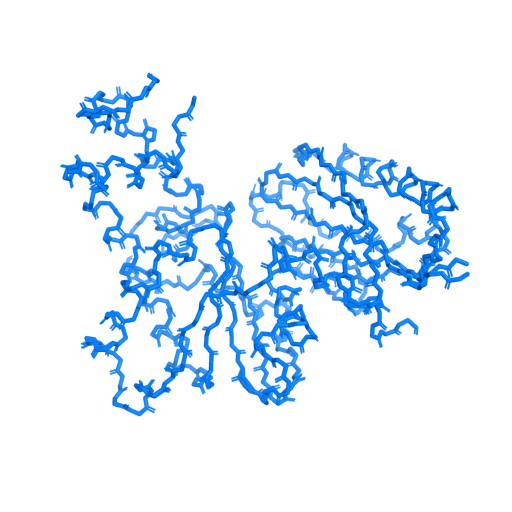. GLN A 1 309 ? -26.583 22.174 36.778 1.00 22.17 686 GLN A O 1
ATOM 2231 N N . ALA A 1 310 ? -24.576 22.776 37.612 1.00 14.77 687 ALA A N 1
ATOM 2232 C CA . ALA A 1 310 ? -24.049 21.492 37.211 1.00 14.68 687 ALA A CA 1
ATOM 2233 C C . ALA A 1 310 ? -24.429 20.346 38.150 1.00 13.95 687 ALA A C 1
ATOM 2234 O O . ALA A 1 310 ? -24.816 20.569 39.296 1.00 13.89 687 ALA A O 1
ATOM 2236 N N . LEU A 1 311 ? -24.271 19.124 37.671 1.00 14.39 688 LEU A N 1
ATOM 2237 C CA . LEU A 1 311 ? -24.647 17.921 38.448 1.00 13.95 688 LEU A CA 1
ATOM 2238 C C . LEU A 1 311 ? -23.741 17.798 39.709 1.00 13.01 688 LEU A C 1
ATOM 2239 O O . LEU A 1 311 ? -22.561 18.235 39.685 1.00 14.00 688 LEU A O 1
ATOM 2244 N N A SER A 1 312 ? -24.274 17.182 40.753 0.70 15.07 689 SER A N 1
ATOM 2245 N N B SER A 1 312 ? -24.308 17.178 40.742 0.30 13.87 689 SER A N 1
ATOM 2246 C CA A SER A 1 312 ? -23.504 17.053 41.983 0.70 15.55 689 SER A CA 1
ATOM 2247 C CA B SER A 1 312 ? -23.601 16.953 41.988 0.30 13.66 689 SER A CA 1
ATOM 2248 C C A SER A 1 312 ? -22.170 16.380 41.788 0.70 14.94 689 SER A C 1
ATOM 2249 C C B SER A 1 312 ? -22.211 16.413 41.727 0.30 14.16 689 SER A C 1
ATOM 2250 O O A SER A 1 312 ? -21.200 16.655 42.527 0.70 14.80 689 SER A O 1
ATOM 2251 O O B SER A 1 312 ? -21.232 16.927 42.255 0.30 14.38 689 SER A O 1
ATOM 2256 N N . SER A 1 313 ? -22.131 15.393 40.867 1.00 14.92 690 SER A N 1
ATOM 2257 C CA . SER A 1 313 ? -20.905 14.633 40.684 1.00 15.52 690 SER A CA 1
ATOM 2258 C C . SER A 1 313 ? -19.771 15.334 40.037 1.00 17.22 690 SER A C 1
ATOM 2259 O O . SER A 1 313 ? -18.655 14.796 40.091 1.00 20.07 690 SER A O 1
ATOM 2262 N N . VAL A 1 314 ? -19.975 16.559 39.533 1.00 14.41 691 VAL A N 1
ATOM 2263 C CA . VAL A 1 314 ? -18.909 17.366 38.980 1.00 15.15 691 VAL A CA 1
ATOM 2264 C C . VAL A 1 314 ? -18.531 18.542 39.893 1.00 16.11 691 VAL A C 1
ATOM 2265 O O . VAL A 1 314 ? -17.637 19.374 39.565 1.00 17.10 691 VAL A O 1
ATOM 2269 N N . GLN A 1 315 ? -19.118 18.624 41.097 1.00 17.95 692 GLN A N 1
ATOM 2270 C CA . GLN A 1 315 ? -18.897 19.802 41.943 1.00 18.17 692 GLN A CA 1
ATOM 2271 C C . GLN A 1 315 ? -17.503 19.834 42.528 1.00 20.17 692 GLN A C 1
ATOM 2272 O O . GLN A 1 315 ? -17.085 20.905 42.957 1.00 22.42 692 GLN A O 1
ATOM 2278 N N A ASP A 1 316 ? -16.810 18.720 42.503 0.50 20.07 693 ASP A N 1
ATOM 2279 N N B ASP A 1 316 ? -16.770 18.746 42.596 0.50 19.88 693 ASP A N 1
ATOM 2280 C CA A ASP A 1 316 ? -15.473 18.622 43.031 0.50 21.21 693 ASP A CA 1
ATOM 2281 C CA B ASP A 1 316 ? -15.424 18.825 43.194 0.50 20.28 693 ASP A CA 1
ATOM 2282 C C A ASP A 1 316 ? -14.420 19.040 42.011 0.50 20.19 693 ASP A C 1
ATOM 2283 C C B ASP A 1 316 ? -14.439 19.214 42.091 0.50 20.03 693 ASP A C 1
ATOM 2284 O O A ASP A 1 316 ? -13.263 19.042 42.299 0.50 19.56 693 ASP A O 1
ATOM 2285 O O B ASP A 1 316 ? -13.285 19.393 42.413 0.50 17.08 693 ASP A O 1
ATOM 2294 N N . VAL A 1 317 ? -14.867 19.401 40.831 1.00 18.28 694 VAL A N 1
ATOM 2295 C CA . VAL A 1 317 ? -13.944 19.893 39.779 1.00 18.63 694 VAL A CA 1
ATOM 2296 C C . VAL A 1 317 ? -13.192 21.097 40.304 1.00 18.13 694 VAL A C 1
ATOM 2297 O O . VAL A 1 317 ? -13.737 21.942 41.060 1.00 22.26 694 VAL A O 1
ATOM 2301 N N . ASP A 1 318 ? -11.888 21.115 40.047 1.00 18.43 695 ASP A N 1
ATOM 2302 C CA . ASP A 1 318 ? -11.068 22.293 40.359 1.00 20.75 695 ASP A CA 1
ATOM 2303 C C . ASP A 1 318 ? -11.115 23.256 39.147 1.00 18.61 695 ASP A C 1
ATOM 2304 O O . ASP A 1 318 ? -10.939 22.803 38.064 1.00 18.62 695 ASP A O 1
ATOM 2309 N N . VAL A 1 319 ? -11.365 24.528 39.401 1.00 18.95 696 VAL A N 1
ATOM 2310 C CA . VAL A 1 319 ? -11.393 25.548 38.364 1.00 17.08 696 VAL A CA 1
ATOM 2311 C C . VAL A 1 319 ? -10.381 26.562 38.849 1.00 16.37 696 VAL A C 1
ATOM 2312 O O . VAL A 1 319 ? -10.494 27.086 40.008 1.00 18.65 696 VAL A O 1
ATOM 2316 N N . VAL A 1 320 ? -9.346 26.848 38.034 1.00 16.69 697 VAL A N 1
ATOM 2317 C CA . VAL A 1 320 ? -8.299 27.714 38.403 1.00 16.07 697 VAL A CA 1
ATOM 2318 C C . VAL A 1 320 ? -7.958 28.715 37.281 1.00 15.72 697 VAL A C 1
ATOM 2319 O O . VAL A 1 320 ? -8.296 28.448 36.093 1.00 15.63 697 VAL A O 1
ATOM 2323 N N . VAL A 1 321 ? -7.292 29.815 37.654 1.00 16.75 698 VAL A N 1
ATOM 2324 C CA . VAL A 1 321 ? -6.705 30.697 36.691 1.00 15.05 698 VAL A CA 1
ATOM 2325 C C . VAL A 1 321 ? -5.236 30.142 36.432 1.00 15.72 698 VAL A C 1
ATOM 2326 O O . VAL A 1 321 ? -4.537 29.793 37.383 1.00 15.68 698 VAL A O 1
ATOM 2330 N N . SER A 1 322 ? -4.841 30.120 35.172 1.00 14.42 699 SER A N 1
ATOM 2331 C CA . SER A 1 322 ? -3.478 29.743 34.809 1.00 14.32 699 SER A CA 1
ATOM 2332 C C . SER A 1 322 ? -2.449 30.625 35.480 1.00 15.95 699 SER A C 1
ATOM 2333 O O . SER A 1 322 ? -2.642 31.818 35.672 1.00 16.68 699 SER A O 1
ATOM 2336 N N . ASP A 1 323 ? -1.328 29.987 35.854 1.00 15.07 700 ASP A N 1
ATOM 2337 C CA . ASP A 1 323 ? -0.160 30.675 36.356 1.00 17.39 700 ASP A CA 1
ATOM 2338 C C . ASP A 1 323 ? 0.889 30.900 35.273 1.00 18.78 700 ASP A C 1
ATOM 2339 O O . ASP A 1 323 ? 1.991 31.353 35.669 1.00 20.03 700 ASP A O 1
ATOM 2344 N N . LEU A 1 324 ? 0.586 30.673 34.005 1.00 15.26 701 LEU A N 1
ATOM 2345 C CA . LEU A 1 324 ? 1.506 30.879 32.917 1.00 14.44 701 LEU A CA 1
ATOM 2346 C C . LEU A 1 324 ? 1.244 32.217 32.281 1.00 15.98 701 LEU A C 1
ATOM 2347 O O . LEU A 1 324 ? 0.058 32.577 32.020 1.00 18.23 701 LEU A O 1
ATOM 2352 N N A VAL A 1 325 ? 2.311 32.956 32.054 0.50 15.74 702 VAL A N 1
ATOM 2353 N N B VAL A 1 325 ? 2.295 32.846 31.804 0.50 16.54 702 VAL A N 1
ATOM 2354 C CA A VAL A 1 325 ? 2.154 34.242 31.324 0.50 16.09 702 VAL A CA 1
ATOM 2355 C CA B VAL A 1 325 ? 2.172 34.222 31.295 0.50 17.25 702 VAL A CA 1
ATOM 2356 C C A VAL A 1 325 ? 1.488 34.134 29.976 0.50 17.50 702 VAL A C 1
ATOM 2357 C C B VAL A 1 325 ? 1.664 34.244 29.884 0.50 18.22 702 VAL A C 1
ATOM 2358 O O A VAL A 1 325 ? 0.659 34.973 29.654 0.50 17.80 702 VAL A O 1
ATOM 2359 O O B VAL A 1 325 ? 1.098 35.259 29.434 0.50 17.51 702 VAL A O 1
ATOM 2366 N N . ASP A 1 326 ? 1.849 33.146 29.154 1.00 15.94 703 ASP A N 1
ATOM 2367 C CA . ASP A 1 326 ? 1.450 33.112 27.731 1.00 14.76 703 ASP A CA 1
ATOM 2368 C C . ASP A 1 326 ? 1.358 31.659 27.334 1.00 14.77 703 ASP A C 1
ATOM 2369 O O . ASP A 1 326 ? 2.282 31.094 26.724 1.00 15.59 703 ASP A O 1
ATOM 2374 N N . PRO A 1 327 ? 0.237 31.026 27.631 1.00 13.81 704 PRO A N 1
ATOM 2375 C CA . PRO A 1 327 ? 0.105 29.587 27.354 1.00 14.04 704 PRO A CA 1
ATOM 2376 C C . PRO A 1 327 ? 0.301 29.218 25.923 1.00 13.30 704 PRO A C 1
ATOM 2377 O O . PRO A 1 327 ? 0.952 28.202 25.630 1.00 13.24 704 PRO A O 1
ATOM 2381 N N . ALA A 1 328 ? -0.230 30.005 24.998 1.00 13.99 705 ALA A N 1
ATOM 2382 C CA . ALA A 1 328 ? -0.120 29.578 23.612 1.00 15.81 705 ALA A CA 1
ATOM 2383 C C . ALA A 1 328 ? 1.284 29.588 23.119 1.00 14.42 705 ALA A C 1
ATOM 2384 O O . ALA A 1 328 ? 1.730 28.625 22.458 1.00 15.54 705 ALA A O 1
ATOM 2386 N N . LEU A 1 329 ? 2.035 30.610 23.466 1.00 14.75 706 LEU A N 1
ATOM 2387 C CA . LEU A 1 329 ? 3.389 30.703 23.039 1.00 15.63 706 LEU A CA 1
ATOM 2388 C C . LEU A 1 329 ? 4.272 29.649 23.724 1.00 15.16 706 LEU A C 1
ATOM 2389 O O . LEU A 1 329 ? 5.061 29.034 23.110 1.00 16.17 706 LEU A O 1
ATOM 2394 N N . LEU A 1 330 ? 4.063 29.444 25.008 1.00 14.25 707 LEU A N 1
ATOM 2395 C CA . LEU A 1 330 ? 4.801 28.397 25.761 1.00 14.06 707 LEU A CA 1
ATOM 2396 C C . LEU A 1 330 ? 4.473 27.002 25.236 1.00 13.83 707 LEU A C 1
ATOM 2397 O O . LEU A 1 330 ? 5.345 26.090 25.207 1.00 14.54 707 LEU A O 1
ATOM 2402 N N . GLY A 1 331 ? 3.200 26.811 24.856 1.00 13.32 708 GLY A N 1
ATOM 2403 C CA . GLY A 1 331 ? 2.758 25.548 24.283 1.00 13.89 708 GLY A CA 1
ATOM 2404 C C . GLY A 1 331 ? 3.338 25.230 22.928 1.00 13.98 708 GLY A C 1
ATOM 2405 O O . GLY A 1 331 ? 3.721 24.064 22.628 1.00 14.74 708 GLY A O 1
ATOM 2406 N N . ALA A 1 332 ? 3.412 26.243 22.088 1.00 14.18 709 ALA A N 1
ATOM 2407 C CA . ALA A 1 332 ? 4.124 26.102 20.835 1.00 14.47 709 ALA A CA 1
ATOM 2408 C C . ALA A 1 332 ? 5.559 25.704 21.068 1.00 14.51 709 ALA A C 1
ATOM 2409 O O . ALA A 1 332 ? 6.062 24.770 20.418 1.00 14.62 709 ALA A O 1
ATOM 2411 N N . ALA A 1 333 ? 6.238 26.352 22.023 1.00 14.81 710 ALA A N 1
ATOM 2412 C CA . ALA A 1 333 ? 7.625 25.984 22.357 1.00 15.07 710 ALA A CA 1
ATOM 2413 C C . ALA A 1 333 ? 7.661 24.547 22.850 1.00 15.59 710 ALA A C 1
ATOM 2414 O O . ALA A 1 333 ? 8.596 23.786 22.522 1.00 16.07 710 ALA A O 1
ATOM 2416 N N . SER A 1 334 ? 6.662 24.131 23.652 1.00 15.30 711 SER A N 1
ATOM 2417 C CA . SER A 1 334 ? 6.664 22.787 24.226 1.00 16.58 711 SER A CA 1
ATOM 2418 C C . SER A 1 334 ? 6.666 21.687 23.151 1.00 17.30 711 SER A C 1
ATOM 2419 O O . SER A 1 334 ? 7.225 20.581 23.390 1.00 17.61 711 SER A O 1
ATOM 24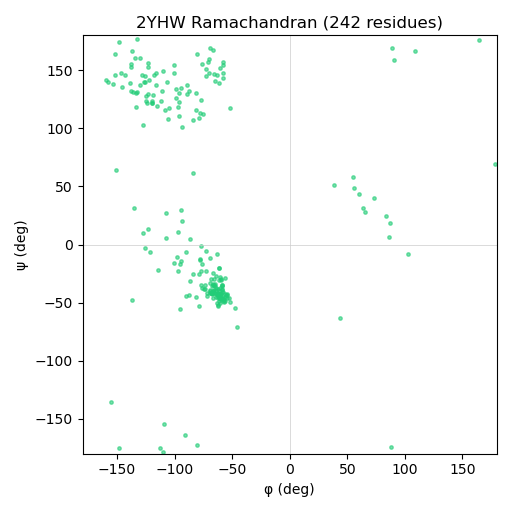22 N N . MET A 1 335 ? 6.081 21.963 21.993 1.00 17.24 712 MET A N 1
ATOM 2423 C CA . MET A 1 335 ? 6.088 20.921 20.922 1.00 17.38 712 MET A CA 1
ATOM 2424 C C . MET A 1 335 ? 7.486 20.669 20.518 1.00 19.07 712 MET A C 1
ATOM 2425 O O . MET A 1 335 ? 7.868 19.491 20.338 1.00 20.46 712 MET A O 1
ATOM 2430 N N . VAL A 1 336 ? 8.286 21.706 20.323 1.00 17.91 713 VAL A N 1
ATOM 2431 C CA . VAL A 1 336 ? 9.682 21.558 19.955 1.00 18.02 713 VAL A CA 1
ATOM 2432 C C . VAL A 1 336 ? 10.424 20.845 21.082 1.00 21.08 713 VAL A C 1
ATOM 2433 O O . VAL A 1 336 ? 11.222 19.903 20.872 1.00 22.54 713 VAL A O 1
ATOM 2437 N N . LEU A 1 337 ? 10.240 21.347 22.316 1.00 20.17 714 LEU A N 1
ATOM 2438 C CA . LEU A 1 337 ? 11.079 20.876 23.418 1.00 21.77 714 LEU A CA 1
ATOM 2439 C C . LEU A 1 337 ? 10.834 19.417 23.729 1.00 24.96 714 LEU A C 1
ATOM 2440 O O . LEU A 1 337 ? 11.784 18.714 24.137 1.00 27.82 714 LEU A O 1
ATOM 2445 N N . ASP A 1 338 ? 9.608 18.972 23.591 1.00 26.08 715 ASP A N 1
ATOM 2446 C CA . ASP A 1 338 ? 9.272 17.595 23.893 1.00 29.41 715 ASP A CA 1
ATOM 2447 C C . ASP A 1 338 ? 9.539 16.636 22.751 1.00 34.52 715 ASP A C 1
ATOM 2448 O O . ASP A 1 338 ? 9.739 15.455 23.010 1.00 38.64 715 ASP A O 1
ATOM 2453 N N . TYR A 1 339 ? 9.546 17.089 21.511 1.00 37.89 716 TYR A N 1
ATOM 2454 C CA . TYR A 1 339 ? 9.479 16.123 20.373 1.00 40.63 716 TYR A CA 1
ATOM 2455 C C . TYR A 1 339 ? 10.608 16.165 19.411 1.00 42.00 716 TYR A C 1
ATOM 2456 O O . TYR A 1 339 ? 10.730 15.261 18.546 1.00 41.91 716 TYR A O 1
ATOM 2465 N N . THR A 1 340 ? 11.483 17.141 19.595 1.00 43.39 717 THR A N 1
ATOM 2466 C CA . THR A 1 340 ? 12.592 17.374 18.669 1.00 45.36 717 THR A CA 1
ATOM 2467 C C . THR A 1 340 ? 13.597 16.211 18.736 1.00 47.18 717 THR A C 1
ATOM 2468 O O . THR A 1 340 ? 13.876 15.740 19.841 1.00 48.93 717 THR A O 1
#

InterPro domains:
  IPR000600 ROK family [PF00480] (410-714)
  IPR000600 ROK family [PTHR18964] (56-722)
  IPR003331 UDP-N-acetylglucosamine 2-epimerase domain [PF02350] (37-375)
  IPR020004 Bifunctional UDP-N-acetylglucosamine 2-epimerase/N-acetylmannosamine kinase [TIGR03568] (11-374)
  IPR043129 ATPase, nucleotide binding domain [SSF53067] (409-717)

Sequence (308 aa):
GGTTLLSALAVDLGGTNLRRVAIVSMMKGEIVKKYTQFNPKTYEERINLILQQMCVEAAAEAVKLNCRILGVGISTGGRVNPREGIVLHSTKLIQEWNSSVDLRTPLSSDTLHLPVWVDNDGNCAALAERKFGQGKKGLEENNNFVTLITGTGIGGGIIHQHHELIHGSSFCAAELGHLVVVSLGPDCSCGSHGCIEAYASGMMALQQREAKKLHDEDLLLVEGMSVAVGALHLIQAAKLGNAKAQSILRTAGTALGLGVVNNILHTMMNPSLVILSGVLASHYIHIIVKDDVIRRQQQALSSSVQDDVDVVVSDLVVDPALLGAASMVLDYT

Organism: Homo sapiens (NCBI:txid9606)

Secondary structure (P-SEA, 3-state):
ccbbbbbbbbcccbbbbbbccccccccbbbbccccccaaaaaaaaaaaaaaaaaaaaaabbbbcbbbbbbcccccccccccccccccccccccccaaaaaaaaccbbbbbbcaaaaaaaaaaccccccccccbbbbbbccbbbbbbbccccccccccccccccccccccccccccccccccccccccaaaaaaaaaaaaaacccccccccccccaaaaaaaaaaccaaaaaaaaaaaaaaaaaaaaaaaaccccbbbbbcccccccaaaaaaaaaaccccccccbbbbccccccaaaaaaaaaaaccc

CATH classification: 3.30.420.40 (+1 more: 3.30.420.40)

Solvent-accessible surface area: 13813 Å² total

Nearest PDB structures (foldseek):
  2yhw-assembly1_A-2  TM=1.003E+00  e=7.794E-67  Homo sapiens
  2yhy-assembly1_A  TM=9.987E-01  e=1.120E-64  Homo sapiens
  3eo3-assembly3_B  TM=9.411E-01  e=1.047E-51  Homo sapiens
  1z6r-assembly1_A  TM=8.322E-01  e=3.076E-26  Escherichia coli
  3bp8-assembly2_B  TM=7.743E-01  e=9.699E-21  unclassified

Radius of gyration: 19.31 Å; Cα contacts (8 Å, |Δi|>4): 729; chains: 1; bounding box: 55×49×42 Å

Foldseek 3Di:
DFEWAWFWEAFLFKIKIFTAGLQGDTPDMDIDTQDQEDVVNLVVVLVVVVVRCVVCVVVVYDHQAYFYEYAAQADFVQQFRDDHQSSRPHRHRHRPQVVNCVRVVHGYTYAYLQQLLVLLCCPNRDVPPFAWEKEWEAEQFIWIWIHHRRHTDLDPRRPPGRLQQDADDDDDDDSNGRDRGLRCQAHFNNLLVVQCVCVVVVQQDDDDDDDNGTNVSLVVSVVVPRVSSVVSLLRSLLSVLVSVLVVCVPRVGLEYEYEDPCSVVNQVSSLVNCVVDHDPVSNNRHYYYIPRPRSSRSSSRSCSSVPD

B-factor: mean 25.7, std 15.92, range [7.3, 99.48]

GO terms:
  GO:0005515 protein binding (F, IPI)
  GO:0008761 UDP-N-acetylglucosamine 2-epimerase activity (F, IDA)
  GO:0009384 N-acylmannosamine kinase activity (F, EXP)
  GO:0008761 UDP-N-acetylglucosamine 2-epimerase activity (F, IMP)
  GO:0009384 N-acylmannosamine kinase activity (F, IMP)
  GO:0046380 N-acetylneuraminate biosynthetic process (P, IMP)
  GO:0006055 CMP-N-acetylneuraminate biosynthetic process (P, IMP)
  GO:0008761 UDP-N-acetylglucosamine 2-epimerase activity (F, TAS)
  GO:0005829 cytosol (C, TAS)
  GO:0009384 N-acylmannosamine kinase activity (F, TAS)
  GO:0005829 cytosol (C, IDA)